Protein AF-A0A968I7R2-F1 (afdb_monomer_lite)

pLDDT: mean 88.39, std 14.19, range [28.08, 98.56]

Foldseek 3Di:
DVVVVVVVVVVVVPPPLEDLLAQEEEEEEADDVQQPPCLLCPPVVLNLCQQPPPQQHAAYEYEYDYDPPDPSVVVVVVVVVVLVVDPSNGSRYHYDYDDDPVNLVCCLQRHQEYETEGHPAPAQADCSQLSSLQNLRAYEYACYHNCVVQDDPLQHHHQADLDDFDPDPVRSVVVSVRSSVSVSCCSPPPVRCCSRPPPPSSVSNSVSSNVRSVVPPDPVVVVVCCCVVPVVVVVVLVVVCPPPVNPVVVVVVVVLVVCVVQLVQKDKDWDDDDDDDDAQDKDKTKMKIQRGPDDPQFKWKWKWKWDQDPNRDIDIDIDTWDFPDADPVRITMTIDMDGRHDDDDIDIKMKMFTDDPSDPDRCNSVRMDID

Sequence (371 aa):
MHRQNQRNNTVTSSEHVLREDVLTIGFARRFATYKRATMLFKDLERLKRIVNDAKRPVQFIFAGKAHPADNPGKEFIQALYRFSQDPDLKGKVVFLEDYDMNVAKHLVQGCDIWLNNPRRPLEASGTSGEKASLNGCINFSILDGWWREAFDGTNGWAIGDETEYGSDDASLKAQDDNDAQSLYDTLEFDIAPRYYDDRHAWLETVRRNIHTVAPQFSMQRQVIDYVNTLYVPAQTRGDRMRGANFAEAKALAAWKQTVRGSWNDVRLEANLEGEALHVGGTVTVKAKAWLGTEQPANVLIQAVLARPDSHGQTAVWHTPLAVTGSRDDGWLEYSGVVTIPESGEFQIGVRALPYRDDLAHPLELSLLRWA

Radius of gyration: 29.06 Å; chains: 1; bounding box: 64×64×76 Å

Secondary structure (DSSP, 8-state):
-HHHHHHHHHHTTGGGSS-TTSEEEEEES---GGG-TTGGGSSHHHHHHHHT-SSS-EEEEEE----TT-HHHHHHHHHHHHHHH-TTTTTTEEEESS--HHHHHHHHHH-SEEEE-PPTT--S--HHHHHHHHTTPEEEEES-HHHHHH--SSSEEEES-S----SSHHHHHHHHHHHHHHHHHHIIIIIHHHHHH-HHHHHHHHHHHHHHHTTTS-HHHHHHHHIIIIIHHHHHHHHHHHHHHHHHHHHHHHHHHHHHHHGGG-EEEEE-------TT-EEEEEEEEE-TT--GGGEEEEEEEEEE-TTS-EEEEEEEPEEEEE-TTSPEEEEEEEE--SSS--EEEEEEEE--TT-SSTTTT---EE-

Structure (mmCIF, N/CA/C/O backbone):
data_AF-A0A968I7R2-F1
#
_entry.id   AF-A0A968I7R2-F1
#
loop_
_atom_site.group_PDB
_atom_site.id
_atom_site.type_symbol
_atom_site.label_atom_id
_atom_site.label_alt_id
_atom_site.label_comp_id
_atom_site.label_asym_id
_atom_site.label_entity_id
_atom_site.label_seq_id
_atom_site.pdbx_PDB_ins_code
_atom_site.Cartn_x
_atom_site.Cartn_y
_atom_site.Cartn_z
_atom_site.occupancy
_atom_site.B_iso_or_equiv
_atom_site.auth_seq_id
_atom_site.auth_comp_id
_atom_site.auth_asym_id
_atom_site.auth_atom_id
_atom_site.pdbx_PDB_model_num
ATOM 1 N N . MET A 1 1 ? -19.254 -37.806 36.448 1.00 35.97 1 MET A N 1
ATOM 2 C CA . MET A 1 1 ? -20.479 -37.010 36.699 1.00 35.97 1 MET A CA 1
ATOM 3 C C . MET A 1 1 ? -20.230 -35.522 36.976 1.00 35.97 1 MET A C 1
ATOM 5 O O . MET A 1 1 ? -21.022 -34.719 36.514 1.00 35.97 1 MET A O 1
ATOM 9 N N . HIS A 1 2 ? -19.130 -35.106 37.622 1.00 30.17 2 HIS A N 1
ATOM 10 C CA . HIS A 1 2 ? -18.880 -33.681 37.934 1.00 30.17 2 HIS A CA 1
ATOM 11 C C . HIS A 1 2 ? -18.481 -32.780 36.734 1.00 30.17 2 HIS A C 1
ATOM 13 O O . HIS A 1 2 ? -18.688 -31.575 36.781 1.00 30.17 2 HIS A O 1
ATOM 19 N N . ARG A 1 3 ? -17.971 -33.346 35.625 1.00 29.86 3 ARG A N 1
ATOM 20 C CA . ARG A 1 3 ? -17.578 -32.590 34.408 1.00 29.86 3 ARG A CA 1
ATOM 21 C C . ARG A 1 3 ? -18.715 -32.298 33.417 1.00 29.86 3 ARG A C 1
ATOM 23 O O . ARG A 1 3 ? -18.559 -31.431 32.567 1.00 29.86 3 ARG A O 1
ATOM 30 N N . GLN A 1 4 ? -19.843 -33.003 33.505 1.00 29.38 4 GLN A N 1
ATOM 31 C CA . GLN A 1 4 ? -20.989 -32.788 32.606 1.00 29.38 4 GLN A CA 1
ATOM 32 C C . GLN A 1 4 ? -21.929 -31.686 33.122 1.00 29.38 4 GLN A C 1
ATOM 34 O O . GLN A 1 4 ? -22.466 -30.932 32.319 1.00 29.38 4 GLN A O 1
ATOM 39 N N . ASN A 1 5 ? -22.035 -31.509 34.445 1.00 28.08 5 ASN A N 1
ATOM 40 C CA . ASN A 1 5 ? -22.862 -30.451 35.041 1.00 28.08 5 ASN A CA 1
ATOM 41 C C . ASN A 1 5 ? -22.290 -29.031 34.875 1.00 28.08 5 ASN A C 1
ATOM 43 O O . ASN A 1 5 ? -23.060 -28.078 34.870 1.00 28.08 5 ASN A O 1
ATOM 47 N N . GLN A 1 6 ? -20.974 -28.862 34.688 1.00 35.97 6 GLN A N 1
ATOM 48 C CA . GLN A 1 6 ? -20.407 -27.540 34.378 1.00 35.97 6 GLN A CA 1
ATOM 49 C C . GLN A 1 6 ? -20.731 -27.088 32.947 1.00 35.97 6 GLN A C 1
ATOM 51 O O . GLN A 1 6 ? -21.003 -25.911 32.735 1.00 35.97 6 GLN A O 1
ATOM 56 N N . ARG A 1 7 ? -20.799 -28.008 31.973 1.00 33.41 7 ARG A N 1
ATOM 57 C CA . ARG A 1 7 ? -21.179 -27.660 30.592 1.00 33.41 7 ARG A CA 1
ATOM 58 C C . ARG A 1 7 ? -22.614 -27.138 30.497 1.00 33.41 7 ARG A C 1
ATOM 60 O O . ARG A 1 7 ? -22.833 -26.157 29.802 1.00 33.41 7 ARG A O 1
ATOM 67 N N . ASN A 1 8 ? -23.557 -27.701 31.251 1.00 29.94 8 ASN A N 1
ATOM 68 C CA . ASN A 1 8 ? -24.956 -27.265 31.174 1.00 29.94 8 ASN A CA 1
ATOM 69 C C . ASN A 1 8 ? -25.238 -25.930 31.885 1.00 29.94 8 ASN A C 1
ATOM 71 O O . ASN A 1 8 ? -26.112 -25.203 31.433 1.00 29.94 8 ASN A O 1
ATOM 75 N N . ASN A 1 9 ? -24.474 -25.556 32.920 1.00 29.42 9 ASN A N 1
ATOM 76 C CA . ASN A 1 9 ? -24.623 -24.243 33.571 1.00 29.42 9 ASN A CA 1
ATOM 77 C C . ASN A 1 9 ? -23.889 -23.096 32.854 1.00 29.42 9 ASN A C 1
ATOM 79 O O . ASN A 1 9 ? -24.108 -21.939 33.198 1.00 29.42 9 ASN A O 1
ATOM 83 N N . THR A 1 10 ? -23.024 -23.386 31.874 1.00 36.41 10 THR A N 1
ATOM 84 C CA . THR A 1 10 ? -22.356 -22.328 31.089 1.00 36.41 10 THR A CA 1
ATOM 85 C C . THR A 1 10 ? -23.214 -21.909 29.888 1.00 36.41 10 THR A C 1
ATOM 87 O O . THR A 1 10 ? -23.221 -20.737 29.523 1.00 36.41 10 THR A O 1
ATOM 90 N N . VAL A 1 11 ? -24.003 -22.836 29.328 1.00 36.16 11 VAL A N 1
ATOM 91 C CA . VAL A 1 11 ? -24.806 -22.612 28.110 1.00 36.16 11 VAL A CA 1
ATOM 92 C C . VAL A 1 11 ? -26.017 -21.692 28.345 1.00 36.16 11 VAL A C 1
ATOM 94 O O . VAL A 1 11 ? -26.390 -20.928 27.463 1.00 36.16 11 VAL A O 1
ATOM 97 N N . THR A 1 12 ? -26.590 -21.657 29.549 1.00 31.28 12 THR A N 1
ATOM 98 C CA . THR A 1 12 ? -27.658 -20.694 29.895 1.00 31.28 12 THR A CA 1
ATOM 99 C C . THR A 1 12 ? -27.137 -19.286 30.199 1.00 31.28 12 THR A C 1
ATOM 101 O O . THR A 1 12 ? -27.911 -18.338 30.187 1.00 31.28 12 THR A O 1
ATOM 104 N N . SER A 1 13 ? -25.829 -19.115 30.438 1.00 43.38 13 SER A N 1
ATOM 105 C CA . SER A 1 13 ? -25.201 -17.785 30.557 1.00 43.38 13 SER A CA 1
ATOM 106 C C . SER A 1 13 ? -24.736 -17.202 29.218 1.00 43.38 13 SER A C 1
ATOM 108 O O . SER A 1 13 ? -24.389 -16.025 29.157 1.00 43.38 13 SER A O 1
ATOM 110 N N . SER A 1 14 ? -24.713 -18.009 28.148 1.00 47.41 14 SER A N 1
ATOM 111 C CA . SER A 1 14 ? -24.176 -17.599 26.845 1.00 47.41 14 SER A CA 1
ATOM 112 C C . SER A 1 14 ? -25.144 -16.816 25.955 1.00 47.41 14 SER A C 1
ATOM 114 O O . SER A 1 14 ? -24.685 -16.176 25.015 1.00 47.41 14 SER A O 1
ATOM 116 N N . GLU A 1 15 ? -26.449 -16.808 26.244 1.00 45.47 15 GLU A N 1
ATOM 117 C CA . GLU A 1 15 ? -27.447 -16.133 25.391 1.00 45.47 15 GLU A CA 1
ATOM 118 C C . GLU A 1 15 ? -27.366 -14.590 25.438 1.00 45.47 15 GLU A C 1
ATOM 120 O O . GLU A 1 15 ? -27.933 -13.929 24.575 1.00 45.47 15 GLU A O 1
ATOM 125 N N . HIS A 1 16 ? -26.596 -14.004 26.370 1.00 57.31 16 HIS A N 1
ATOM 126 C CA . HIS A 1 16 ? -26.435 -12.546 26.517 1.00 57.31 16 HIS A CA 1
ATOM 127 C C . HIS A 1 16 ? -24.985 -12.102 26.804 1.00 57.31 16 HIS A C 1
ATOM 129 O O . HIS A 1 16 ? -24.758 -11.183 27.589 1.00 57.31 16 HIS A O 1
ATOM 135 N N . VAL A 1 17 ? -23.977 -12.770 26.226 1.00 77.31 17 VAL A N 1
ATOM 136 C CA . VAL A 1 17 ? -22.563 -12.379 26.442 1.00 77.31 17 VAL A CA 1
ATOM 137 C C . VAL A 1 17 ? -22.221 -11.069 25.735 1.00 77.31 17 VAL A C 1
ATOM 139 O O . VAL A 1 17 ? -21.452 -10.282 26.274 1.00 77.31 17 VAL A O 1
ATOM 142 N N . LEU A 1 18 ? -22.784 -10.845 24.548 1.00 84.38 18 LEU A N 1
ATOM 143 C CA . LEU A 1 18 ? -22.591 -9.634 23.757 1.00 84.38 18 LEU A CA 1
ATOM 144 C C . LEU A 1 18 ? -23.887 -8.834 23.714 1.00 84.38 18 LEU A C 1
ATOM 146 O O . LEU A 1 18 ? -24.980 -9.402 23.752 1.00 84.38 18 LEU A O 1
ATOM 150 N N . ARG A 1 19 ? -23.749 -7.515 23.616 1.00 90.94 19 ARG A N 1
ATOM 151 C CA . ARG A 1 19 ? -24.873 -6.593 23.488 1.00 90.94 19 ARG A CA 1
ATOM 152 C C . ARG A 1 19 ? -24.940 -6.044 22.071 1.00 90.94 19 ARG A C 1
ATOM 154 O O . ARG A 1 19 ? -23.917 -5.682 21.501 1.00 90.94 19 ARG A O 1
ATOM 161 N N . GLU A 1 20 ? -26.148 -5.983 21.522 1.00 90.31 20 GLU A N 1
ATOM 162 C CA . GLU A 1 20 ? -26.404 -5.482 20.162 1.00 90.31 20 GLU A CA 1
ATOM 163 C C . GLU A 1 20 ? -26.366 -3.950 20.083 1.00 90.31 20 GLU A C 1
ATOM 165 O O . GLU A 1 20 ? -26.141 -3.386 19.019 1.00 90.31 20 GLU A O 1
ATOM 170 N N . ASP A 1 21 ? -26.571 -3.261 21.208 1.00 92.06 21 ASP A N 1
ATOM 171 C CA . ASP A 1 21 ? -26.560 -1.800 21.305 1.00 92.06 21 ASP A CA 1
ATOM 172 C C . ASP A 1 21 ? -25.168 -1.224 21.629 1.00 92.06 21 ASP A C 1
ATOM 174 O O . ASP A 1 21 ? -25.028 -0.035 21.929 1.00 92.06 21 ASP A O 1
ATOM 178 N N . VAL A 1 22 ? -24.126 -2.060 21.577 1.00 96.81 22 VAL A N 1
ATOM 179 C CA . VAL A 1 22 ? -22.749 -1.695 21.923 1.00 96.81 22 VAL A CA 1
ATOM 180 C C . VAL A 1 22 ? -21.847 -1.716 20.690 1.00 96.81 22 VAL A C 1
ATOM 182 O O . VAL A 1 22 ? -21.869 -2.681 19.930 1.00 96.81 22 VAL A O 1
ATOM 185 N N . LEU A 1 23 ? -21.019 -0.676 20.529 1.00 98.25 23 LEU A N 1
ATOM 186 C CA . LEU A 1 23 ? -20.012 -0.585 19.475 1.00 98.25 23 LEU A CA 1
ATOM 187 C C . LEU A 1 23 ? -19.105 -1.820 19.518 1.00 98.25 23 LEU A C 1
ATOM 189 O O . LEU A 1 23 ? -18.372 -2.033 20.488 1.00 98.25 23 LEU A O 1
ATOM 193 N N . THR A 1 24 ? -19.144 -2.615 18.453 1.00 98.06 24 THR A N 1
ATOM 194 C CA . THR A 1 24 ? -18.464 -3.907 18.364 1.00 98.06 24 THR A CA 1
ATOM 195 C C . THR A 1 24 ? -17.262 -3.843 17.439 1.00 98.06 24 THR A C 1
ATOM 197 O O . THR A 1 24 ? -17.388 -3.662 16.227 1.00 98.06 24 THR A O 1
ATOM 200 N N . ILE A 1 25 ? -16.078 -4.075 17.998 1.00 98.00 25 ILE A N 1
ATOM 201 C CA . ILE A 1 25 ? -14.812 -4.059 17.269 1.00 98.00 25 ILE A CA 1
ATOM 202 C C . ILE A 1 25 ? -14.305 -5.485 17.068 1.00 98.00 25 ILE A C 1
ATOM 204 O O . ILE A 1 25 ? -13.991 -6.201 18.021 1.00 98.00 25 ILE A O 1
ATOM 208 N N . GLY A 1 26 ? -14.198 -5.895 15.808 1.00 95.88 26 GLY A N 1
ATOM 209 C CA . GLY A 1 26 ? -13.657 -7.185 15.406 1.00 95.88 26 GLY A CA 1
ATOM 210 C C . GLY A 1 26 ? -12.148 -7.135 15.187 1.00 95.88 26 GLY A C 1
ATOM 211 O O . GLY A 1 26 ? -11.628 -6.258 14.500 1.00 95.88 26 GLY A O 1
ATOM 212 N N . PHE A 1 27 ? -11.440 -8.129 15.714 1.00 92.50 27 PHE A N 1
ATOM 213 C CA . PHE A 1 27 ? -10.044 -8.418 15.403 1.00 92.50 27 PHE A CA 1
ATOM 214 C C . PHE A 1 27 ? -9.946 -9.901 15.056 1.00 92.50 27 PHE A C 1
ATOM 216 O O . PHE A 1 27 ? -10.036 -10.744 15.946 1.00 92.50 27 PHE A O 1
ATOM 223 N N . ALA A 1 28 ? -9.737 -10.249 13.782 1.00 87.06 28 ALA A N 1
ATOM 224 C CA . ALA A 1 28 ? -9.632 -11.656 13.393 1.00 87.06 28 ALA A CA 1
ATOM 225 C C . ALA A 1 28 ? -8.468 -11.955 12.448 1.00 87.06 28 ALA A C 1
ATOM 227 O O . ALA A 1 28 ? -8.442 -11.489 11.307 1.00 87.06 28 ALA A O 1
ATOM 228 N N . ARG A 1 29 ? -7.487 -12.740 12.915 1.00 77.56 29 ARG A N 1
ATOM 229 C CA . ARG A 1 29 ? -6.291 -13.094 12.129 1.00 77.56 29 ARG A CA 1
ATOM 230 C C . ARG A 1 29 ? -5.455 -14.198 12.772 1.00 77.56 29 ARG A C 1
ATOM 232 O O . ARG A 1 29 ? -5.618 -14.540 13.937 1.00 77.56 29 ARG A O 1
ATOM 239 N N . ARG A 1 30 ? -4.522 -14.760 11.996 1.00 75.81 30 ARG A N 1
ATOM 240 C CA . ARG A 1 30 ? -3.465 -15.631 12.530 1.00 75.81 30 ARG A CA 1
ATOM 241 C C . ARG A 1 30 ? -2.609 -14.831 13.515 1.00 75.81 30 ARG A C 1
ATOM 243 O O . ARG A 1 30 ? -2.193 -13.718 13.189 1.00 75.81 30 ARG A O 1
ATOM 250 N N . PHE A 1 31 ? -2.334 -15.397 14.688 1.00 71.44 31 PHE A N 1
ATOM 251 C CA . PHE A 1 31 ? -1.461 -14.748 15.663 1.00 71.44 31 PHE A CA 1
ATOM 252 C C . PHE A 1 31 ? -0.013 -14.858 15.190 1.00 71.44 31 PHE A C 1
ATOM 254 O O . PHE A 1 31 ? 0.516 -15.957 15.068 1.00 71.44 31 PHE A O 1
ATOM 261 N N . ALA A 1 32 ? 0.580 -13.710 14.874 1.00 69.81 32 ALA A N 1
ATOM 262 C CA . ALA A 1 32 ? 1.991 -13.519 14.563 1.00 69.81 32 ALA A CA 1
ATOM 263 C C . ALA A 1 32 ? 2.445 -12.225 15.255 1.00 69.81 32 ALA A C 1
ATOM 265 O O . ALA A 1 32 ? 1.638 -11.299 15.384 1.00 69.81 32 ALA A O 1
ATOM 266 N N . THR A 1 33 ? 3.710 -12.136 15.682 1.00 70.50 33 THR A N 1
ATOM 267 C CA . THR A 1 33 ? 4.255 -10.964 16.411 1.00 70.50 33 THR A CA 1
ATOM 268 C C . THR A 1 33 ? 3.936 -9.647 15.721 1.00 70.50 33 THR A C 1
ATOM 270 O O . THR A 1 33 ? 3.402 -8.727 16.337 1.00 70.50 33 THR A O 1
ATOM 273 N N . TYR A 1 34 ? 4.208 -9.576 14.418 1.00 75.31 34 TYR A N 1
ATOM 274 C CA . TYR A 1 34 ? 4.062 -8.348 13.651 1.00 75.31 34 TYR A CA 1
ATOM 275 C C . TYR A 1 34 ? 2.611 -7.867 13.555 1.00 75.31 34 TYR A C 1
ATOM 277 O O . TYR A 1 34 ? 2.387 -6.702 13.271 1.00 75.31 34 TYR A O 1
ATOM 285 N N . LYS A 1 35 ? 1.607 -8.715 13.820 1.00 78.50 35 LYS A N 1
ATOM 286 C CA . LYS A 1 35 ? 0.192 -8.310 13.843 1.00 78.50 35 LYS A CA 1
ATOM 287 C C . LYS A 1 35 ? -0.202 -7.550 15.116 1.00 78.50 35 LYS A C 1
ATOM 289 O O . LYS A 1 35 ? -1.315 -7.037 15.160 1.00 78.50 35 LYS A O 1
ATOM 294 N N . ARG A 1 36 ? 0.662 -7.530 16.140 1.00 85.50 36 ARG A N 1
ATOM 295 C CA . ARG A 1 36 ? 0.523 -6.759 17.390 1.00 85.50 36 ARG A CA 1
ATOM 296 C C . ARG A 1 36 ? -0.831 -6.917 18.091 1.00 85.50 36 ARG A C 1
ATOM 298 O O . ARG A 1 36 ? -1.428 -5.949 18.555 1.00 85.50 36 ARG A O 1
ATOM 305 N N . ALA A 1 37 ? -1.317 -8.155 18.210 1.00 80.75 37 ALA A N 1
ATOM 306 C CA . ALA A 1 37 ? -2.595 -8.447 18.875 1.00 80.75 37 ALA A CA 1
ATOM 307 C C . ALA A 1 37 ? -2.653 -7.957 20.334 1.00 80.75 37 ALA A C 1
ATOM 309 O O . ALA A 1 37 ? -3.730 -7.681 20.849 1.00 80.75 37 ALA A O 1
ATOM 310 N N . THR A 1 38 ? -1.498 -7.821 20.991 1.00 84.50 38 THR A N 1
ATOM 311 C CA . THR A 1 38 ? -1.387 -7.363 22.378 1.00 84.50 38 THR A CA 1
ATOM 312 C C . THR A 1 38 ? -1.367 -5.842 22.547 1.00 84.50 38 THR A C 1
ATOM 314 O O . THR A 1 38 ? -1.444 -5.370 23.678 1.00 84.50 38 THR A O 1
ATOM 317 N N . MET A 1 39 ? -1.313 -5.063 21.459 1.00 89.81 39 MET A N 1
ATOM 318 C CA . MET A 1 39 ? -1.219 -3.595 21.506 1.00 89.81 39 MET A CA 1
ATOM 319 C C . MET A 1 39 ? -2.390 -2.950 22.258 1.00 89.81 39 MET A C 1
ATOM 321 O O . MET A 1 39 ? -2.176 -2.018 23.025 1.00 89.81 39 MET A O 1
ATOM 325 N N . LEU A 1 40 ? -3.604 -3.498 22.109 1.00 89.12 40 LEU A N 1
ATOM 326 C CA . LEU A 1 40 ? -4.807 -3.034 22.815 1.00 89.12 40 LEU A CA 1
ATOM 327 C C . LEU A 1 40 ? -4.699 -3.172 24.345 1.00 89.12 40 LEU A C 1
ATOM 329 O O . LEU A 1 40 ? -5.453 -2.544 25.079 1.00 89.12 40 LEU A O 1
ATOM 333 N N . PHE A 1 41 ? -3.782 -3.998 24.847 1.00 87.69 41 PHE A N 1
ATOM 334 C CA . PHE A 1 41 ? -3.653 -4.303 26.276 1.00 87.69 41 PHE A CA 1
ATOM 335 C C . PHE A 1 41 ? -2.482 -3.586 26.938 1.00 87.69 41 PHE A C 1
ATOM 337 O O . PHE A 1 41 ? -2.148 -3.879 28.086 1.00 87.69 41 PHE A O 1
ATOM 344 N N . LYS A 1 42 ? -1.843 -2.669 26.210 1.00 88.38 42 LYS A N 1
ATOM 345 C CA . LYS A 1 42 ? -0.684 -1.927 26.693 1.00 88.38 42 LYS A CA 1
ATOM 346 C C . LYS A 1 42 ? -1.049 -0.956 27.816 1.00 88.38 42 LYS A C 1
ATOM 348 O O . LYS A 1 42 ? -0.301 -0.862 28.784 1.00 88.38 42 LYS A O 1
ATOM 353 N N . ASP A 1 43 ? -2.210 -0.307 27.721 1.00 92.44 43 ASP A N 1
ATOM 354 C CA . ASP A 1 43 ? -2.809 0.488 28.795 1.00 92.44 43 ASP A CA 1
ATOM 355 C C . ASP A 1 43 ? -4.133 -0.153 29.231 1.00 92.44 43 ASP A C 1
ATOM 357 O O . ASP A 1 43 ? -5.223 0.158 28.741 1.00 92.44 43 ASP A O 1
ATOM 361 N N . LEU A 1 44 ? -4.020 -1.118 30.145 1.00 90.62 44 LEU A N 1
ATOM 362 C CA . LEU A 1 44 ? -5.162 -1.894 30.620 1.00 90.62 44 LEU A CA 1
ATOM 363 C C . LEU A 1 44 ? -6.207 -1.016 31.318 1.00 90.62 44 LEU A C 1
ATOM 365 O O . LEU A 1 44 ? -7.401 -1.239 31.147 1.00 90.62 44 LEU A O 1
ATOM 369 N N . GLU A 1 45 ? -5.776 -0.004 32.070 1.00 94.19 45 GLU A N 1
ATOM 370 C CA . GLU A 1 45 ? -6.681 0.887 32.797 1.00 94.19 45 GLU A CA 1
ATOM 371 C C . GLU A 1 45 ? -7.466 1.785 31.839 1.00 94.19 45 GLU A C 1
ATOM 373 O O . GLU A 1 45 ? -8.662 2.011 32.032 1.00 94.19 45 GLU A O 1
ATOM 378 N N . ARG A 1 46 ? -6.825 2.270 30.770 1.00 95.94 46 ARG A N 1
ATOM 379 C CA . ARG A 1 46 ? -7.505 3.010 29.702 1.00 95.94 46 ARG A CA 1
ATOM 380 C C . ARG A 1 46 ? -8.484 2.128 28.941 1.00 95.94 46 ARG A C 1
ATOM 382 O O . ARG A 1 46 ? -9.637 2.521 28.778 1.00 95.94 46 ARG A O 1
ATOM 389 N N . LEU A 1 47 ? -8.087 0.902 28.594 1.00 94.69 47 LEU A N 1
ATOM 390 C CA . LEU A 1 47 ? -8.998 -0.071 27.990 1.00 94.69 47 LEU A CA 1
ATOM 391 C C . LEU A 1 47 ? -10.219 -0.337 28.882 1.00 94.69 47 LEU A C 1
ATOM 393 O O . LEU A 1 47 ? -11.343 -0.321 28.387 1.00 94.69 47 LEU A O 1
ATOM 397 N N . LYS A 1 48 ? -10.020 -0.538 30.191 1.00 95.50 48 LYS A N 1
ATOM 398 C CA . LYS A 1 48 ? -11.111 -0.735 31.156 1.00 95.50 48 LYS A CA 1
ATOM 399 C C . LYS A 1 48 ? -12.083 0.435 31.170 1.00 95.50 48 LYS A C 1
ATOM 401 O O . LYS A 1 48 ? -13.287 0.191 31.178 1.00 95.50 48 LYS A O 1
ATOM 406 N N . ARG A 1 49 ? -11.591 1.678 31.143 1.00 96.75 49 ARG A N 1
ATOM 407 C CA . ARG A 1 49 ? -12.455 2.867 31.058 1.00 96.75 49 ARG A CA 1
ATOM 408 C C . ARG A 1 49 ? -13.281 2.872 29.776 1.00 96.75 49 ARG A C 1
ATOM 410 O O . ARG A 1 49 ? -14.483 3.072 29.858 1.00 96.75 49 ARG A O 1
ATOM 417 N N . ILE A 1 50 ? -12.659 2.581 28.634 1.00 96.88 50 ILE A N 1
ATOM 418 C CA . ILE A 1 50 ? -13.328 2.550 27.325 1.00 96.88 50 ILE A CA 1
ATOM 419 C C . ILE A 1 50 ? -14.446 1.504 27.298 1.00 96.88 50 ILE A C 1
ATOM 421 O O . ILE A 1 50 ? -15.583 1.807 26.948 1.00 96.88 50 ILE A O 1
ATOM 425 N N . VAL A 1 51 ? -14.156 0.263 27.698 1.00 96.00 51 VAL A N 1
ATOM 426 C CA . VAL A 1 51 ? -15.160 -0.808 27.614 1.00 96.00 51 VAL A CA 1
ATOM 427 C C . VAL A 1 51 ? -16.277 -0.650 28.653 1.00 96.00 51 VAL A C 1
ATOM 429 O O . VAL A 1 51 ? -17.388 -1.120 28.428 1.00 96.00 51 VAL A O 1
ATOM 432 N N . ASN A 1 52 ? -16.010 0.017 29.782 1.00 96.19 52 ASN A N 1
ATOM 433 C CA . ASN A 1 52 ? -16.989 0.263 30.847 1.00 96.19 52 ASN A CA 1
ATOM 434 C C . ASN A 1 52 ? -17.607 1.669 30.812 1.00 96.19 52 ASN A C 1
ATOM 436 O O . ASN A 1 52 ? -18.273 2.045 31.781 1.00 96.19 52 ASN A O 1
ATOM 440 N N . ASP A 1 53 ? -17.401 2.455 29.752 1.00 97.31 53 ASP A N 1
ATOM 441 C CA . ASP A 1 53 ? -18.005 3.783 29.673 1.00 97.31 53 ASP A CA 1
ATOM 442 C C . ASP A 1 53 ? -19.536 3.669 29.760 1.00 97.31 53 ASP A C 1
ATOM 444 O O . ASP A 1 53 ? -20.170 2.853 29.090 1.00 97.31 53 ASP A O 1
ATOM 448 N N . ALA A 1 54 ? -20.142 4.477 30.631 1.00 95.94 54 ALA A N 1
ATOM 449 C CA . ALA A 1 54 ? -21.568 4.381 30.922 1.00 95.94 54 ALA A CA 1
ATOM 450 C C . ALA A 1 54 ? -22.459 4.849 29.758 1.00 95.94 54 ALA A C 1
ATOM 452 O O . ALA A 1 54 ? -23.630 4.476 29.700 1.00 95.94 54 ALA A O 1
ATOM 453 N N . LYS A 1 55 ? -21.932 5.696 28.867 1.00 97.19 55 LYS A N 1
ATOM 454 C CA . LYS A 1 55 ? -22.656 6.279 27.730 1.00 97.19 55 LYS A CA 1
ATOM 455 C C . LYS A 1 55 ? -22.209 5.686 26.401 1.00 97.19 55 LYS A C 1
ATOM 457 O O . LYS A 1 55 ? -23.037 5.526 25.512 1.00 97.19 55 LYS A O 1
ATOM 462 N N . ARG A 1 56 ? -20.918 5.390 26.270 1.00 97.88 56 ARG A N 1
ATOM 463 C CA . ARG A 1 56 ? -20.263 4.980 25.028 1.00 97.88 56 ARG A CA 1
ATOM 464 C C . ARG A 1 56 ? -19.418 3.711 25.219 1.00 97.88 56 ARG A C 1
ATOM 466 O O . ARG A 1 56 ? -18.218 3.745 24.945 1.00 97.88 56 ARG A O 1
ATOM 473 N N . PRO A 1 57 ? -19.997 2.611 25.737 1.00 97.50 57 PRO A N 1
ATOM 474 C CA . PRO A 1 57 ? -19.244 1.384 25.979 1.00 97.50 57 PRO A CA 1
ATOM 475 C C . PRO A 1 57 ? -18.688 0.808 24.672 1.00 97.50 57 PRO A C 1
ATOM 477 O O . PRO A 1 57 ? -19.230 1.029 23.596 1.00 97.50 57 PRO A O 1
ATOM 480 N N . VAL A 1 58 ? -17.627 0.013 24.751 1.00 97.69 58 VAL A N 1
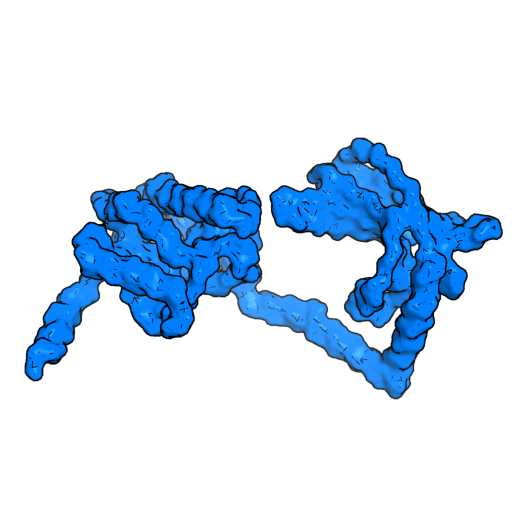ATOM 481 C CA . VAL A 1 58 ? -17.059 -0.676 23.581 1.00 97.69 58 VAL A CA 1
ATOM 482 C C . VAL A 1 58 ? -16.885 -2.151 23.900 1.00 97.69 58 VAL A C 1
ATOM 484 O O . VAL A 1 58 ? -16.455 -2.503 25.000 1.00 97.69 58 VAL A O 1
ATOM 487 N N . GLN A 1 59 ? -17.187 -3.014 22.933 1.00 96.06 59 GLN A N 1
ATOM 488 C CA . GLN A 1 59 ? -16.918 -4.444 23.022 1.00 96.06 59 GLN A CA 1
ATOM 489 C C . GLN A 1 59 ? -15.957 -4.896 21.921 1.00 96.06 59 GLN A C 1
ATOM 491 O O . GLN A 1 59 ? -16.001 -4.420 20.789 1.00 96.06 5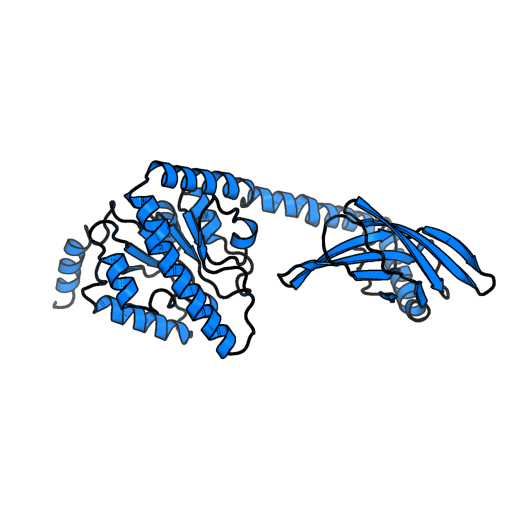9 GLN A O 1
ATOM 496 N N . PHE A 1 60 ? -15.081 -5.836 22.256 1.00 94.50 60 PHE A N 1
ATOM 497 C CA . PHE A 1 60 ? -14.079 -6.393 21.360 1.00 94.50 60 PHE A CA 1
ATOM 498 C C . PHE A 1 60 ? -14.311 -7.884 21.166 1.00 94.50 60 PHE A C 1
ATOM 500 O O . PHE A 1 60 ? -14.461 -8.630 22.137 1.00 94.50 60 PHE A O 1
ATOM 507 N N . ILE A 1 61 ? -14.257 -8.328 19.913 1.00 93.38 61 ILE A N 1
ATOM 508 C CA . ILE A 1 61 ? -14.275 -9.742 19.555 1.00 93.38 61 ILE A CA 1
ATOM 509 C C . ILE A 1 61 ? -12.951 -10.087 18.885 1.00 93.38 61 ILE A C 1
ATOM 511 O O . ILE A 1 61 ? -12.666 -9.671 17.763 1.00 93.38 61 ILE A O 1
ATOM 515 N N . PHE A 1 62 ? -12.145 -10.878 19.581 1.00 89.38 62 PHE A N 1
ATOM 516 C CA . PHE A 1 62 ? -10.900 -11.425 19.073 1.00 89.38 62 PHE A CA 1
ATOM 517 C C . PHE A 1 62 ? -11.135 -12.825 18.527 1.00 89.38 62 PHE A C 1
ATOM 519 O O . PHE A 1 62 ? -11.711 -13.668 19.205 1.00 89.38 62 PHE A O 1
ATOM 526 N N . ALA A 1 63 ? -10.635 -13.106 17.332 1.00 88.44 63 ALA A N 1
ATOM 527 C CA . ALA A 1 63 ? -10.645 -14.442 16.763 1.00 88.44 63 ALA A CA 1
ATOM 528 C C . ALA A 1 63 ? -9.308 -14.755 16.099 1.00 88.44 63 ALA A C 1
ATOM 530 O O . ALA A 1 63 ? -8.647 -13.902 15.503 1.00 88.44 63 ALA A O 1
ATOM 531 N N . GLY A 1 64 ? -8.883 -16.005 16.178 1.00 81.31 64 GLY A N 1
ATOM 532 C CA . GLY A 1 64 ? -7.682 -16.410 15.473 1.00 81.31 64 GLY A CA 1
ATOM 533 C C . GLY A 1 64 ? -7.241 -17.814 15.798 1.00 81.31 64 GLY A C 1
ATOM 534 O O . GLY A 1 64 ? -7.811 -18.506 16.635 1.00 81.31 64 GLY A O 1
ATOM 535 N N . LYS A 1 65 ? -6.180 -18.222 15.110 1.00 74.25 65 LYS A N 1
ATOM 536 C CA . LYS A 1 65 ? -5.496 -19.488 15.353 1.00 74.25 65 LYS A CA 1
ATOM 537 C C . LYS A 1 65 ? -4.086 -19.184 15.824 1.00 74.25 65 LYS A C 1
ATOM 539 O O . LYS A 1 65 ? -3.341 -18.476 15.139 1.00 74.25 65 LYS A O 1
ATOM 544 N N . ALA A 1 66 ? -3.741 -19.704 16.997 1.00 63.88 66 ALA A N 1
ATOM 545 C CA . ALA A 1 66 ? -2.370 -19.719 17.483 1.00 63.88 66 ALA A CA 1
ATOM 546 C C . ALA A 1 66 ? -1.682 -20.958 16.913 1.00 63.88 66 ALA A C 1
ATOM 548 O O . ALA A 1 66 ? -2.233 -22.057 16.966 1.00 63.88 66 ALA A O 1
ATOM 549 N N . HIS A 1 67 ? -0.486 -20.796 16.352 1.00 59.75 67 HIS A N 1
ATOM 550 C CA . HIS A 1 67 ? 0.317 -21.958 15.998 1.00 59.75 67 HIS A CA 1
ATOM 551 C C . HIS A 1 67 ? 0.962 -22.514 17.285 1.00 59.75 67 HIS A C 1
ATOM 553 O O . HIS A 1 67 ? 1.595 -21.739 18.003 1.00 59.75 67 HIS A O 1
ATOM 559 N N . PRO A 1 68 ? 0.860 -23.823 17.595 1.00 55.56 68 PRO A N 1
ATOM 560 C CA . PRO A 1 68 ? 1.352 -24.388 18.862 1.00 55.56 68 PRO A CA 1
ATOM 561 C C . PRO A 1 68 ? 2.847 -24.159 19.141 1.00 55.56 68 PRO A C 1
ATOM 563 O O . PRO A 1 68 ? 3.271 -24.155 20.293 1.00 55.56 68 PRO A O 1
ATOM 566 N N . ALA A 1 69 ? 3.647 -23.965 18.087 1.00 56.53 69 ALA A N 1
ATOM 567 C CA . ALA A 1 69 ? 5.090 -23.722 18.172 1.00 56.53 69 ALA A CA 1
ATOM 568 C C . ALA A 1 69 ? 5.493 -22.232 18.259 1.00 56.53 69 ALA A C 1
ATOM 570 O O . ALA A 1 69 ? 6.684 -21.934 18.255 1.00 56.53 69 ALA A O 1
ATOM 571 N N . ASP A 1 70 ? 4.539 -21.297 18.310 1.00 63.44 70 ASP A N 1
ATOM 572 C CA . ASP A 1 70 ? 4.824 -19.859 18.248 1.00 63.44 70 ASP A CA 1
ATOM 573 C C . ASP A 1 70 ? 4.871 -19.246 19.662 1.00 63.44 70 ASP A C 1
ATOM 575 O O . ASP A 1 70 ? 3.850 -19.103 20.337 1.00 63.44 70 ASP A O 1
ATOM 579 N N . ASN A 1 71 ? 6.068 -18.883 20.138 1.00 59.75 71 ASN A N 1
ATOM 580 C CA . ASN A 1 71 ? 6.270 -18.233 21.446 1.00 59.75 71 ASN A CA 1
ATOM 581 C C . ASN A 1 71 ? 5.440 -16.940 21.680 1.00 59.75 71 ASN A C 1
ATOM 583 O O . ASN A 1 71 ? 4.933 -16.787 22.788 1.00 59.75 71 ASN A O 1
ATOM 587 N N . PRO A 1 72 ? 5.202 -16.060 20.690 1.00 59.06 72 PRO A N 1
ATOM 588 C CA . PRO A 1 72 ? 4.289 -14.910 20.787 1.00 59.06 72 PRO A CA 1
ATOM 589 C C . PRO A 1 72 ? 2.836 -15.302 21.067 1.00 59.06 72 PRO A C 1
ATOM 591 O O . PRO A 1 72 ? 2.096 -14.578 21.732 1.00 59.06 72 PRO A O 1
ATOM 594 N N . GLY A 1 73 ? 2.425 -16.487 20.602 1.00 63.47 73 GLY A N 1
ATOM 595 C CA . GLY A 1 73 ? 1.130 -17.059 20.946 1.00 63.47 73 GLY A CA 1
ATOM 596 C C . GLY A 1 73 ? 0.977 -17.248 22.455 1.00 63.47 73 GLY A C 1
ATOM 597 O O . GLY A 1 73 ? -0.126 -17.102 22.966 1.00 63.47 73 GLY A O 1
ATOM 598 N N . LYS A 1 74 ? 2.071 -17.489 23.195 1.00 65.75 74 LYS A N 1
ATOM 599 C CA . LYS A 1 74 ? 2.037 -17.643 24.659 1.00 65.75 74 LYS A CA 1
ATOM 600 C C . LYS A 1 74 ? 1.720 -16.335 25.374 1.00 65.75 74 LYS A C 1
ATOM 602 O O . LYS A 1 74 ? 0.929 -16.363 26.308 1.00 65.75 74 LYS A O 1
ATOM 607 N N . GLU A 1 75 ? 2.289 -15.208 24.946 1.00 69.50 75 GLU A N 1
ATOM 608 C CA . GLU A 1 75 ? 1.963 -13.890 25.516 1.00 69.50 75 GLU A CA 1
ATOM 609 C C . GLU A 1 75 ? 0.502 -13.527 25.256 1.00 69.50 75 GLU A C 1
ATOM 611 O O . GLU A 1 75 ? -0.200 -13.066 26.154 1.00 69.50 75 GLU A O 1
ATOM 616 N N . PHE A 1 76 ? 0.011 -13.818 24.051 1.00 72.44 76 PHE A N 1
ATOM 617 C CA . PHE A 1 76 ? -1.394 -13.629 23.718 1.00 72.44 76 PHE A CA 1
ATOM 618 C C . PHE A 1 76 ? -2.316 -14.547 24.543 1.00 72.44 76 PHE A C 1
ATOM 620 O O . PHE A 1 76 ? -3.315 -14.085 25.085 1.00 72.44 76 PHE A O 1
ATOM 627 N N . ILE A 1 77 ? -1.955 -15.821 24.732 1.00 69.94 77 ILE A N 1
ATOM 628 C CA . ILE A 1 77 ? -2.680 -16.754 25.613 1.00 69.94 77 ILE A CA 1
ATOM 629 C C . ILE A 1 77 ? -2.654 -16.277 27.074 1.00 69.94 77 ILE A C 1
ATOM 631 O O . ILE A 1 77 ? -3.659 -16.381 27.773 1.00 69.94 77 ILE A O 1
ATOM 635 N N . GLN A 1 78 ? -1.539 -15.721 27.554 1.00 72.25 78 GLN A N 1
ATOM 636 C CA . GLN A 1 78 ? -1.467 -15.123 28.890 1.00 72.25 78 GLN A CA 1
ATOM 637 C C . GLN A 1 78 ? -2.363 -13.888 29.008 1.00 72.25 78 GLN A C 1
ATOM 639 O O . GLN A 1 78 ? -3.011 -13.711 30.038 1.00 72.25 78 GLN A O 1
ATOM 644 N N . ALA A 1 79 ? -2.430 -13.055 27.969 1.00 74.31 79 ALA A N 1
ATOM 645 C CA . ALA A 1 79 ? -3.353 -11.929 27.916 1.00 74.31 79 ALA A CA 1
ATOM 646 C C . ALA A 1 79 ? -4.812 -12.417 27.976 1.00 74.31 79 ALA A C 1
ATOM 648 O O . ALA A 1 79 ? -5.567 -11.959 28.830 1.00 74.31 79 ALA A O 1
ATOM 649 N N . LEU A 1 80 ? -5.170 -13.435 27.183 1.00 73.12 80 LEU A N 1
ATOM 650 C CA . LEU A 1 80 ? -6.481 -14.095 27.241 1.00 73.12 80 LEU A CA 1
ATOM 651 C C . LEU A 1 80 ? -6.809 -14.633 28.635 1.00 73.12 80 LEU A C 1
ATOM 653 O O . LEU A 1 80 ? -7.913 -14.425 29.141 1.00 73.12 80 LEU A O 1
ATOM 657 N N . TYR A 1 81 ? -5.842 -15.285 29.281 1.00 72.75 81 TYR A N 1
ATOM 658 C CA . TYR A 1 81 ? -6.005 -15.756 30.650 1.00 72.75 81 TYR A CA 1
ATOM 659 C C . TYR A 1 81 ? -6.291 -14.593 31.605 1.00 72.75 81 TYR A C 1
ATOM 661 O O . TYR A 1 81 ? -7.239 -14.676 32.384 1.00 72.75 81 TYR A O 1
ATOM 669 N N . ARG A 1 82 ? -5.547 -13.483 31.510 1.00 75.31 82 ARG A N 1
ATOM 670 C CA . ARG A 1 82 ? -5.797 -12.279 32.320 1.00 75.31 82 ARG A CA 1
ATOM 671 C C . ARG A 1 82 ? -7.211 -11.728 32.098 1.00 75.31 82 ARG A C 1
ATOM 673 O O . ARG A 1 82 ? -7.886 -11.462 33.085 1.00 75.31 82 ARG A O 1
ATOM 680 N N . PHE A 1 83 ? -7.707 -11.655 30.858 1.00 75.44 83 PHE A N 1
ATOM 681 C CA . PHE A 1 83 ? -9.086 -11.203 30.585 1.00 75.44 83 PHE A CA 1
ATOM 682 C C . PHE A 1 83 ? -10.138 -12.103 31.212 1.00 75.44 83 PHE A C 1
ATOM 684 O O . PHE A 1 83 ? -11.125 -11.611 31.746 1.00 75.44 83 PHE A O 1
ATOM 691 N N . SER A 1 84 ? -9.918 -13.420 31.185 1.00 69.81 84 SER A N 1
ATOM 692 C CA . SER A 1 84 ? -10.859 -14.367 31.788 1.00 69.81 84 SER A CA 1
ATOM 693 C C . SER A 1 84 ? -11.029 -14.167 33.299 1.00 69.81 84 SER A C 1
ATOM 695 O O . SER A 1 84 ? -12.066 -14.539 33.849 1.00 69.81 84 SER A O 1
ATOM 697 N N . GLN A 1 85 ? -10.018 -13.595 33.964 1.00 79.50 85 GLN A N 1
ATOM 698 C CA . GLN A 1 85 ? -10.002 -13.367 35.408 1.00 79.50 85 GLN A CA 1
ATOM 699 C C . GLN A 1 85 ? -10.401 -11.938 35.802 1.00 79.50 85 GLN A C 1
ATOM 701 O O . GLN A 1 85 ? -10.708 -11.716 36.970 1.00 79.50 85 GLN A O 1
ATOM 706 N N . ASP A 1 86 ? -10.402 -10.983 34.868 1.00 87.88 86 ASP A N 1
ATOM 707 C CA . ASP A 1 86 ? -10.673 -9.573 35.153 1.00 87.88 86 ASP A CA 1
ATOM 708 C C . ASP A 1 86 ? -12.179 -9.249 35.044 1.00 87.88 86 ASP A C 1
ATOM 710 O O . ASP A 1 86 ? -12.746 -9.302 33.943 1.00 87.88 86 ASP A O 1
ATOM 714 N N . PRO A 1 87 ? -12.858 -8.896 36.155 1.00 88.56 87 PRO A N 1
ATOM 715 C CA . PRO A 1 87 ? -14.287 -8.586 36.141 1.00 88.56 87 PRO A CA 1
ATOM 716 C C . PRO A 1 87 ? -14.651 -7.398 35.243 1.00 88.56 87 PRO A C 1
ATOM 718 O O . PRO A 1 87 ? -15.750 -7.377 34.686 1.00 88.56 87 PRO A O 1
ATOM 721 N N . ASP A 1 88 ? -13.736 -6.442 35.058 1.00 91.06 88 ASP A N 1
ATOM 722 C CA . ASP A 1 88 ? -13.994 -5.229 34.279 1.00 91.06 88 ASP A CA 1
ATOM 723 C C . ASP A 1 88 ? -14.024 -5.515 32.774 1.00 91.06 88 ASP A C 1
ATOM 725 O O . ASP A 1 88 ? -14.658 -4.776 32.018 1.00 91.06 88 ASP A O 1
ATOM 729 N N . LEU A 1 89 ? -13.382 -6.601 32.334 1.00 89.94 89 LEU A N 1
ATOM 730 C CA . LEU A 1 89 ? -13.250 -6.991 30.924 1.00 89.94 89 LEU A CA 1
ATOM 731 C C . LEU A 1 89 ? -14.182 -8.144 30.538 1.00 89.94 89 LEU A C 1
ATOM 733 O O . LEU A 1 89 ? -14.491 -8.340 29.358 1.00 89.94 89 LEU A O 1
ATOM 737 N N . LYS A 1 90 ? -14.663 -8.896 31.531 1.00 85.88 90 LYS A N 1
ATOM 738 C CA . LYS A 1 90 ? -15.585 -10.013 31.336 1.00 85.88 90 LYS A CA 1
ATOM 739 C C . LYS A 1 90 ? -16.856 -9.565 30.604 1.00 85.88 90 LYS A C 1
ATOM 741 O O . LYS A 1 90 ? -17.511 -8.606 31.009 1.00 85.88 90 LYS A O 1
ATOM 746 N N . GLY A 1 91 ? -17.200 -10.282 29.531 1.00 84.94 91 GLY A N 1
ATOM 747 C CA . GLY A 1 91 ? -18.363 -9.989 28.678 1.00 84.94 91 GLY A CA 1
ATOM 748 C C . GLY A 1 91 ? -18.183 -8.795 27.734 1.00 84.94 91 GLY A C 1
ATOM 749 O O . GLY A 1 91 ? -19.105 -8.458 27.008 1.00 84.94 91 GLY A O 1
ATOM 750 N N . LYS A 1 92 ? -17.009 -8.155 27.730 1.00 90.94 92 LYS A N 1
ATOM 751 C CA . LYS A 1 92 ? -16.711 -6.982 26.890 1.00 90.94 92 LYS A CA 1
ATOM 752 C C . LYS A 1 92 ? -15.538 -7.231 25.959 1.00 90.94 92 LYS A C 1
ATOM 754 O O . LYS A 1 92 ? -15.501 -6.708 24.857 1.00 90.94 92 LYS A O 1
ATOM 759 N N . VAL A 1 93 ? -14.593 -8.063 26.388 1.00 90.62 93 VAL A N 1
ATOM 760 C CA . VAL A 1 93 ? -13.521 -8.594 25.548 1.00 90.62 93 VAL A CA 1
ATOM 761 C C . VAL A 1 93 ? -13.748 -10.094 25.418 1.00 90.62 93 VAL A C 1
ATOM 763 O O . VAL A 1 93 ? -13.591 -10.843 26.383 1.00 90.62 93 VAL A O 1
ATOM 766 N N . VAL A 1 94 ? -14.166 -10.530 24.233 1.00 88.94 94 VAL A N 1
ATOM 767 C CA . VAL A 1 94 ? -14.526 -11.920 23.941 1.00 88.94 94 VAL A CA 1
ATOM 768 C C . VAL A 1 94 ? -13.510 -12.527 22.989 1.00 88.94 94 VAL A C 1
ATOM 770 O O . VAL A 1 94 ? -13.072 -11.886 22.037 1.00 88.94 94 VAL A O 1
ATOM 773 N N . PHE A 1 95 ? -13.152 -13.783 23.242 1.00 86.38 95 PHE A N 1
ATOM 774 C CA . PHE A 1 95 ? -12.278 -14.558 22.376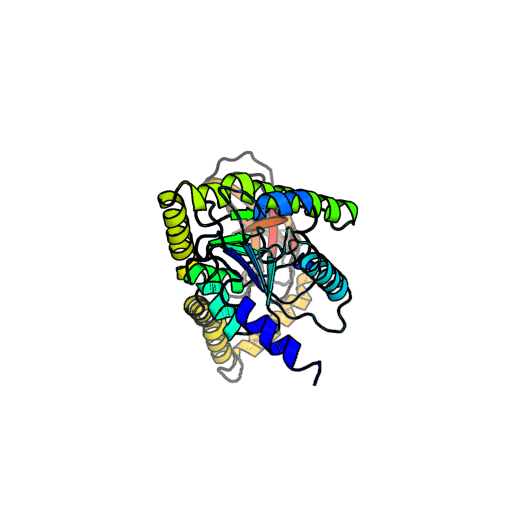 1.00 86.38 95 PHE A CA 1
ATOM 775 C C . PHE A 1 95 ? -13.030 -15.726 21.748 1.00 86.38 95 PHE A C 1
ATOM 777 O O . PHE A 1 95 ? -13.651 -16.519 22.453 1.00 86.38 95 PHE A O 1
ATOM 784 N N . LEU A 1 96 ? -12.950 -15.828 20.425 1.00 85.12 96 LEU A N 1
ATOM 785 C CA . LEU A 1 96 ? -13.507 -16.911 19.633 1.00 85.12 96 LEU A CA 1
ATOM 786 C C . LEU A 1 96 ? -12.373 -17.806 19.125 1.00 85.12 96 LEU A C 1
ATOM 788 O O . LEU A 1 96 ? -11.520 -17.389 18.333 1.00 85.12 96 LEU A O 1
ATOM 792 N N . GLU A 1 97 ? -12.385 -19.051 19.592 1.00 76.62 97 GLU A N 1
ATOM 793 C CA . GLU A 1 97 ? -11.490 -20.103 19.120 1.00 76.62 97 GLU A CA 1
ATOM 794 C C . GLU A 1 97 ? -11.877 -20.578 17.708 1.00 76.62 97 GLU A C 1
ATOM 796 O O . GLU A 1 97 ? -12.960 -20.289 17.200 1.00 76.62 97 GLU A O 1
ATOM 801 N N . ASP A 1 98 ? -10.961 -21.299 17.058 1.00 77.06 98 ASP A N 1
ATOM 802 C CA . ASP A 1 98 ? -11.195 -21.981 15.779 1.00 77.06 98 ASP A CA 1
ATOM 803 C C . ASP A 1 98 ? -11.630 -21.094 14.604 1.00 77.06 98 ASP A C 1
ATOM 805 O O . ASP A 1 98 ? -12.391 -21.515 13.735 1.00 77.06 98 ASP A O 1
ATOM 809 N N . TYR A 1 99 ? -11.042 -19.897 14.495 1.00 83.00 99 TYR A N 1
ATOM 810 C CA . TYR A 1 99 ? -11.297 -18.986 13.375 1.00 83.00 99 TYR A CA 1
ATOM 811 C C . TYR A 1 99 ? -11.186 -19.675 12.002 1.00 83.00 99 TYR A C 1
ATOM 813 O O . TYR A 1 99 ? -10.119 -20.149 11.582 1.00 83.00 99 TYR A O 1
ATOM 821 N N . ASP A 1 100 ? -12.308 -19.721 11.295 1.00 88.06 100 ASP A N 1
ATOM 822 C CA . ASP A 1 100 ? -12.462 -20.291 9.966 1.00 88.06 100 ASP A CA 1
ATOM 823 C C . ASP A 1 100 ? -13.309 -19.365 9.077 1.00 88.06 100 ASP A C 1
ATOM 825 O O . ASP A 1 100 ? -13.615 -18.228 9.438 1.00 88.06 100 ASP A O 1
ATOM 829 N N . MET A 1 101 ? -13.678 -19.837 7.885 1.00 90.00 101 MET A N 1
ATOM 830 C CA . MET A 1 101 ? -14.481 -19.043 6.954 1.00 90.00 101 MET A CA 1
ATOM 831 C C . MET A 1 101 ? -15.886 -18.740 7.494 1.00 90.00 101 MET A C 1
ATOM 833 O O . MET A 1 101 ? -16.446 -17.687 7.192 1.00 90.00 101 MET A O 1
ATOM 837 N N . ASN A 1 102 ? -16.460 -19.647 8.288 1.00 91.69 102 ASN A N 1
ATOM 838 C CA . ASN A 1 102 ? -17.781 -19.458 8.865 1.00 91.69 102 ASN A CA 1
ATOM 839 C C . ASN A 1 102 ? -17.742 -18.384 9.958 1.00 91.69 102 ASN A C 1
ATOM 841 O O . ASN A 1 102 ? -18.550 -17.459 9.925 1.00 91.69 102 ASN A O 1
ATOM 845 N N . VAL A 1 103 ? -16.772 -18.443 10.875 1.00 91.62 103 VAL A N 1
ATOM 846 C CA . VAL A 1 103 ? -16.562 -17.393 11.886 1.00 91.62 103 VAL A CA 1
ATOM 847 C C . VAL A 1 103 ? -16.253 -16.058 11.211 1.00 91.62 103 VAL A C 1
ATOM 849 O O . VAL A 1 103 ? -16.860 -15.048 11.558 1.00 91.62 103 VAL A O 1
ATOM 852 N N . ALA A 1 104 ? -15.383 -16.048 10.195 1.00 92.31 104 ALA A N 1
ATOM 853 C CA . ALA A 1 104 ? -15.074 -14.845 9.425 1.00 92.31 104 ALA A CA 1
ATOM 854 C C . ALA A 1 104 ? -16.332 -14.189 8.849 1.00 92.31 104 ALA A C 1
ATOM 856 O O . ALA A 1 104 ? -16.504 -12.984 9.004 1.00 92.31 104 ALA A O 1
ATOM 857 N N . LYS A 1 105 ? -17.225 -14.982 8.239 1.00 94.19 105 LYS A N 1
ATOM 858 C CA . LYS A 1 105 ? -18.489 -14.497 7.673 1.00 94.19 105 LYS A CA 1
ATOM 859 C C . LYS A 1 105 ? -19.361 -13.802 8.721 1.00 94.19 105 LYS A C 1
ATOM 861 O O . LYS A 1 105 ? -19.865 -12.722 8.445 1.00 94.19 105 LYS A O 1
ATOM 866 N N . HIS A 1 106 ? -19.513 -14.392 9.906 1.00 94.25 106 HIS A N 1
ATOM 867 C CA . HIS A 1 106 ? -20.324 -13.795 10.970 1.00 94.25 106 HIS A CA 1
ATOM 868 C C . HIS A 1 106 ? -19.681 -12.524 11.530 1.00 94.25 106 HIS A C 1
ATOM 870 O O . HIS A 1 106 ? -20.377 -11.541 11.748 1.00 94.25 106 HIS A O 1
ATOM 876 N N . LEU A 1 107 ? -18.358 -12.510 11.718 1.00 94.75 107 LEU A N 1
ATOM 877 C CA . LEU A 1 107 ? -17.666 -11.341 12.262 1.00 94.75 107 LEU A CA 1
ATOM 878 C C . LEU A 1 107 ? -17.727 -10.138 11.323 1.00 94.75 107 LEU A C 1
ATOM 880 O O . LEU A 1 107 ? -18.086 -9.054 11.763 1.00 94.75 107 LEU A O 1
ATOM 884 N N . VAL A 1 108 ? -17.443 -10.313 10.028 1.00 95.12 108 VAL A N 1
ATOM 885 C CA . VAL A 1 108 ? -17.500 -9.179 9.086 1.00 95.12 108 VAL A CA 1
ATOM 886 C C . VAL A 1 108 ? -18.918 -8.629 8.906 1.00 95.12 108 VAL A C 1
ATOM 888 O O . VAL A 1 108 ? -19.062 -7.486 8.495 1.00 95.12 108 VAL A O 1
ATOM 891 N N . GLN A 1 109 ? -19.949 -9.426 9.205 1.00 94.81 109 GLN A N 1
ATOM 892 C CA . GLN A 1 109 ? -21.359 -9.022 9.146 1.00 94.81 109 GLN A CA 1
ATOM 893 C C . GLN A 1 109 ? -21.893 -8.456 10.467 1.00 94.81 109 GLN A C 1
ATOM 895 O O . GLN A 1 109 ? -22.899 -7.754 10.449 1.00 94.81 109 GLN A O 1
ATOM 900 N N . GLY A 1 110 ? -21.268 -8.801 11.595 1.00 94.50 110 GLY A N 1
ATOM 901 C CA . GLY A 1 110 ? -21.745 -8.451 12.934 1.00 94.50 110 GLY A CA 1
ATOM 902 C C . GLY A 1 110 ? -20.917 -7.389 13.656 1.00 94.50 110 GLY A C 1
ATOM 903 O O . GLY A 1 110 ? -21.392 -6.836 14.640 1.00 94.50 110 GLY A O 1
ATOM 904 N N . CYS A 1 111 ? -19.689 -7.111 13.216 1.00 97.31 111 CYS A N 1
ATOM 905 C CA . CYS A 1 111 ? -18.866 -6.049 13.790 1.00 97.31 111 CYS A CA 1
ATOM 906 C C . CYS A 1 111 ? -19.138 -4.700 13.114 1.00 97.31 111 CYS A C 1
ATOM 908 O O . CYS A 1 111 ? -19.323 -4.621 11.902 1.00 97.31 111 CYS A O 1
ATOM 910 N N . ASP A 1 112 ? -19.041 -3.627 13.892 1.00 98.44 112 ASP A N 1
ATOM 911 C CA . ASP A 1 112 ? -19.138 -2.246 13.419 1.00 98.44 112 ASP A CA 1
ATOM 912 C C . ASP A 1 112 ? -17.802 -1.745 12.862 1.00 98.44 112 ASP A C 1
ATOM 914 O O . ASP A 1 112 ? -17.753 -1.069 11.832 1.00 98.44 112 ASP A O 1
ATOM 918 N N . ILE A 1 113 ? -16.709 -2.110 13.543 1.00 98.56 113 ILE A N 1
ATOM 919 C CA . ILE A 1 113 ? -15.337 -1.739 13.190 1.00 98.56 113 ILE A CA 1
ATOM 920 C C . ILE A 1 113 ? -14.485 -2.986 12.998 1.00 98.56 113 ILE A C 1
ATOM 922 O O . ILE A 1 113 ? -14.514 -3.912 13.812 1.00 98.56 113 ILE A O 1
ATOM 926 N N . TRP A 1 114 ? -13.659 -2.971 11.958 1.00 98.06 114 TRP A N 1
ATOM 927 C CA . TRP A 1 114 ? -12.636 -3.971 11.700 1.00 98.06 114 TRP A CA 1
ATOM 928 C C . TRP A 1 114 ? -11.253 -3.416 12.039 1.00 98.06 114 TRP A C 1
ATOM 930 O O . TRP A 1 114 ? -10.733 -2.537 11.349 1.00 98.06 114 TRP A O 1
ATOM 940 N N . LEU A 1 115 ? -10.653 -3.925 13.116 1.00 97.38 115 LEU A N 1
ATOM 941 C CA . LEU A 1 115 ? -9.376 -3.445 13.638 1.00 97.38 115 LEU A CA 1
ATOM 942 C C . LEU A 1 115 ? -8.193 -4.174 12.986 1.00 97.38 115 LEU A C 1
ATOM 944 O O . LEU A 1 115 ? -8.068 -5.399 13.100 1.00 97.38 115 LEU A O 1
ATOM 948 N N . ASN A 1 116 ? -7.266 -3.410 12.395 1.00 95.19 116 ASN A N 1
ATOM 949 C CA . ASN A 1 116 ? -6.022 -3.886 11.778 1.00 95.19 116 ASN A CA 1
ATOM 950 C C . ASN A 1 116 ? -4.792 -3.083 12.233 1.00 95.19 116 ASN A C 1
ATOM 952 O O . ASN A 1 116 ? -4.621 -1.924 11.912 1.00 95.19 116 ASN A O 1
ATOM 956 N N . ASN A 1 117 ? -3.869 -3.697 12.966 1.00 94.19 117 ASN A N 1
ATOM 957 C CA . ASN A 1 117 ? -2.716 -2.989 13.543 1.00 94.19 117 ASN A CA 1
ATOM 958 C C . ASN A 1 117 ? -1.363 -3.690 13.314 1.00 94.19 117 ASN A C 1
ATOM 960 O O . ASN A 1 117 ? -0.582 -3.856 14.258 1.00 94.19 117 ASN A O 1
ATOM 964 N N . PRO A 1 118 ? -1.058 -4.146 12.083 1.00 92.19 118 PRO A N 1
ATOM 965 C CA . PRO A 1 118 ? 0.251 -4.712 11.796 1.00 92.19 118 PRO A CA 1
ATOM 966 C C . PRO A 1 118 ? 1.363 -3.677 12.005 1.00 92.19 118 PRO A C 1
ATOM 968 O O . PRO A 1 118 ? 1.146 -2.470 11.924 1.00 92.19 118 PRO A O 1
ATOM 971 N N . ARG A 1 119 ? 2.565 -4.156 12.306 1.00 91.50 119 ARG A N 1
ATOM 972 C CA . ARG A 1 119 ? 3.802 -3.381 12.275 1.00 91.50 119 ARG A CA 1
ATOM 973 C C . ARG A 1 119 ? 4.103 -3.008 10.827 1.00 91.50 119 ARG A C 1
ATOM 975 O O . ARG A 1 119 ? 4.202 -3.906 9.997 1.00 91.50 119 ARG A O 1
ATOM 982 N N . ARG A 1 120 ? 4.341 -1.725 10.561 1.00 90.12 120 ARG A N 1
ATOM 983 C CA . ARG A 1 120 ? 4.849 -1.279 9.258 1.00 90.12 120 ARG A CA 1
ATOM 984 C C . ARG A 1 120 ? 6.309 -1.678 9.042 1.00 90.12 120 ARG A C 1
ATOM 986 O O . ARG A 1 120 ? 7.062 -1.647 10.017 1.00 90.12 120 ARG A O 1
ATOM 993 N N . PRO A 1 121 ? 6.739 -1.966 7.803 1.00 89.12 121 PRO A N 1
ATOM 994 C CA . PRO A 1 121 ? 5.953 -2.191 6.579 1.00 89.12 121 PRO A CA 1
ATOM 995 C C . PRO A 1 121 ? 5.728 -3.700 6.341 1.00 89.12 121 PRO A C 1
ATOM 997 O O . PRO A 1 121 ? 6.054 -4.240 5.283 1.00 89.12 121 PRO A O 1
ATOM 1000 N N . LEU A 1 122 ? 5.325 -4.442 7.380 1.00 89.69 122 LEU A N 1
ATOM 1001 C CA . LEU A 1 122 ? 5.307 -5.910 7.343 1.00 89.69 122 LEU A CA 1
ATOM 1002 C C . LEU A 1 122 ? 3.999 -6.474 6.775 1.00 89.69 122 LEU A C 1
ATOM 1004 O O . LEU A 1 122 ? 3.915 -7.685 6.551 1.00 89.69 122 LEU A O 1
ATOM 1008 N N . GLU A 1 123 ? 2.992 -5.634 6.524 1.00 90.19 123 GLU A N 1
ATOM 1009 C CA . GLU A 1 123 ? 1.785 -6.034 5.812 1.00 90.19 123 GLU A CA 1
ATOM 1010 C C . GLU A 1 123 ? 1.891 -5.720 4.320 1.00 90.19 123 GLU A C 1
ATOM 1012 O O . GLU A 1 123 ? 1.785 -4.577 3.898 1.00 90.19 123 GLU A O 1
ATOM 1017 N N . ALA A 1 124 ? 2.006 -6.757 3.491 1.00 91.56 124 ALA A N 1
ATOM 1018 C CA . ALA A 1 124 ? 2.022 -6.559 2.041 1.00 91.56 124 ALA A CA 1
ATOM 1019 C C . ALA A 1 124 ? 0.676 -6.053 1.479 1.00 91.56 124 ALA A C 1
ATOM 1021 O O . ALA A 1 124 ? 0.657 -5.345 0.482 1.00 91.56 124 ALA A O 1
ATOM 1022 N N . SER A 1 125 ? -0.453 -6.468 2.066 1.00 91.62 125 SER A N 1
ATOM 1023 C CA . SER A 1 125 ? -1.805 -6.099 1.617 1.00 91.62 125 SER A CA 1
ATOM 1024 C C . SER A 1 125 ? -2.797 -6.255 2.781 1.00 91.62 125 SER A C 1
ATOM 1026 O O . SER A 1 125 ? -2.746 -5.459 3.708 1.00 91.62 125 SER A O 1
ATOM 1028 N N . GLY A 1 126 ? -3.662 -7.276 2.779 1.00 90.38 126 GLY A N 1
ATOM 1029 C CA . GLY A 1 126 ? -4.544 -7.624 3.901 1.00 90.38 126 GLY A CA 1
ATOM 1030 C C . GLY A 1 126 ? -6.028 -7.721 3.528 1.00 90.38 126 GLY A C 1
ATOM 1031 O O . GLY A 1 126 ? -6.817 -6.833 3.817 1.00 90.38 126 GLY A O 1
ATOM 1032 N N . THR A 1 127 ? -6.466 -8.868 3.005 1.00 93.38 127 THR A N 1
ATOM 1033 C CA . THR A 1 127 ? -7.816 -9.001 2.408 1.00 93.38 127 THR A CA 1
ATOM 1034 C C . THR A 1 127 ? -8.996 -9.063 3.387 1.00 93.38 127 THR A C 1
ATOM 1036 O O . THR A 1 127 ? -10.150 -9.153 2.971 1.00 93.38 127 THR A O 1
ATOM 1039 N N . SER A 1 128 ? -8.767 -9.099 4.705 1.00 92.69 128 SER A N 1
ATOM 1040 C CA . SER A 1 128 ? -9.875 -9.167 5.673 1.00 92.69 128 SER A CA 1
ATOM 1041 C C . SER A 1 128 ? -10.614 -7.837 5.797 1.00 92.69 128 SER A C 1
ATOM 1043 O O . SER A 1 128 ? -11.839 -7.842 5.887 1.00 92.69 128 SER A O 1
ATOM 1045 N N . GLY A 1 129 ? -9.887 -6.718 5.743 1.00 94.62 129 GLY A N 1
ATOM 1046 C CA . GLY A 1 129 ? -10.486 -5.386 5.778 1.00 94.62 129 GLY A CA 1
ATOM 1047 C C . GLY A 1 129 ? -11.280 -5.056 4.511 1.00 94.62 129 GLY A C 1
ATOM 1048 O O . GLY A 1 129 ? -12.343 -4.443 4.591 1.00 94.62 129 GLY A O 1
ATOM 1049 N N . GLU A 1 130 ? -10.846 -5.564 3.354 1.00 95.94 130 GLU A N 1
ATOM 1050 C CA . GLU A 1 130 ? -11.594 -5.476 2.090 1.00 95.94 130 GLU A CA 1
ATOM 1051 C C . GLU A 1 130 ? -12.977 -6.141 2.227 1.00 95.94 130 GLU A C 1
ATOM 1053 O O . GLU A 1 130 ? -14.008 -5.554 1.898 1.00 95.94 130 GLU A O 1
ATOM 1058 N N . LYS A 1 131 ? -13.015 -7.352 2.804 1.00 94.75 131 LYS A N 1
ATOM 1059 C CA . LYS A 1 131 ? -14.260 -8.100 3.065 1.00 94.75 131 LYS A CA 1
ATOM 1060 C C . LYS A 1 131 ? -15.151 -7.393 4.083 1.00 94.75 131 LYS A C 1
ATOM 1062 O O . LYS A 1 131 ? -16.366 -7.362 3.897 1.00 94.75 131 LYS A O 1
ATOM 1067 N N . ALA A 1 132 ? -14.558 -6.855 5.148 1.00 96.44 132 ALA A N 1
ATOM 1068 C CA . ALA A 1 132 ? -15.272 -6.091 6.166 1.00 96.44 132 ALA A CA 1
ATOM 1069 C C . ALA A 1 132 ? -15.973 -4.874 5.545 1.00 96.44 132 ALA A C 1
ATOM 1071 O O . ALA A 1 132 ? -17.173 -4.686 5.748 1.00 96.44 132 ALA A O 1
ATOM 1072 N N . SER A 1 133 ? -15.267 -4.145 4.675 1.00 96.00 133 SER A N 1
ATOM 1073 C CA . SER A 1 133 ? -15.800 -2.951 4.012 1.00 96.00 133 SER A CA 1
ATOM 1074 C C . SER A 1 133 ? -17.063 -3.236 3.211 1.00 96.00 133 SER A C 1
ATOM 1076 O O . SER A 1 133 ? -18.045 -2.509 3.319 1.00 96.00 133 SER A O 1
ATOM 1078 N N . LEU A 1 134 ? -17.073 -4.342 2.459 1.00 93.12 134 LEU A N 1
ATOM 1079 C CA . LEU A 1 134 ? -18.227 -4.769 1.662 1.00 93.12 134 LEU A CA 1
ATOM 1080 C C . LEU A 1 134 ? -19.466 -5.116 2.503 1.00 93.12 134 LEU A C 1
ATOM 1082 O O . LEU A 1 134 ? -20.574 -5.111 1.974 1.00 93.12 134 LEU A O 1
ATOM 1086 N N . ASN A 1 135 ? -19.292 -5.406 3.793 1.00 96.44 135 ASN A N 1
ATOM 1087 C CA . ASN A 1 135 ? -20.385 -5.673 4.729 1.00 96.44 135 ASN A CA 1
ATOM 1088 C C . ASN A 1 135 ? -20.759 -4.435 5.567 1.00 96.44 135 ASN A C 1
ATOM 1090 O O . ASN A 1 135 ? -21.569 -4.539 6.481 1.00 96.44 135 ASN A O 1
ATOM 1094 N N . GLY A 1 136 ? -20.195 -3.261 5.259 1.00 96.19 136 GLY A N 1
ATOM 1095 C CA . GLY A 1 136 ? -20.441 -2.025 6.004 1.00 96.19 136 GLY A CA 1
ATOM 1096 C C . GLY A 1 136 ? -19.668 -1.912 7.320 1.00 96.19 136 GLY A C 1
ATOM 1097 O O . GLY A 1 136 ? -19.827 -0.914 8.017 1.00 96.19 136 GLY A O 1
ATOM 1098 N N . CYS A 1 137 ? -18.803 -2.880 7.630 1.00 97.56 137 CYS A N 1
ATOM 1099 C CA . CYS A 1 137 ? -17.889 -2.825 8.762 1.00 97.56 137 CYS A CA 1
ATOM 1100 C C . CYS A 1 137 ? -16.719 -1.893 8.405 1.00 97.56 137 CYS A C 1
ATOM 1102 O O . CYS A 1 137 ? -16.005 -2.116 7.420 1.00 97.56 137 CYS A O 1
ATOM 1104 N N . ILE A 1 138 ? -16.567 -0.799 9.152 1.00 98.25 138 ILE A N 1
ATOM 1105 C CA . ILE A 1 138 ? -15.610 0.263 8.823 1.00 98.25 138 ILE A CA 1
ATOM 1106 C C . ILE A 1 138 ? -14.210 -0.138 9.291 1.00 98.25 138 ILE A C 1
ATOM 1108 O O . ILE A 1 138 ? -14.039 -0.691 10.374 1.00 98.25 138 ILE A O 1
ATOM 1112 N N . ASN A 1 139 ? -13.181 0.148 8.496 1.00 98.12 139 ASN A N 1
ATOM 1113 C CA . ASN A 1 139 ? -11.814 -0.157 8.903 1.00 98.12 139 ASN A CA 1
ATOM 1114 C C . ASN A 1 139 ? -11.265 0.883 9.879 1.00 98.12 139 ASN A C 1
ATOM 1116 O O . ASN A 1 139 ? -11.384 2.092 9.676 1.00 98.12 139 ASN A O 1
ATOM 1120 N N . PHE A 1 140 ? -10.588 0.374 10.903 1.00 98.38 140 PHE A N 1
ATOM 1121 C CA . PHE A 1 140 ? -9.700 1.134 11.764 1.00 98.38 140 PHE A CA 1
ATOM 1122 C C . PHE A 1 140 ? -8.329 0.472 11.708 1.00 98.38 140 PHE A C 1
ATOM 1124 O O . PHE A 1 140 ? -8.128 -0.610 12.271 1.00 98.38 140 PHE A O 1
ATOM 1131 N N . SER A 1 141 ? -7.411 1.057 10.939 1.00 97.25 141 SER A N 1
ATOM 1132 C CA . SER A 1 141 ? -6.189 0.357 10.561 1.00 97.25 141 SER A CA 1
ATOM 1133 C C . SER A 1 141 ? -4.950 1.232 10.493 1.00 97.25 141 SER A C 1
ATOM 1135 O O . SER A 1 141 ? -5.013 2.399 10.136 1.00 97.25 141 SER A O 1
ATOM 1137 N N . ILE A 1 142 ? -3.790 0.641 10.770 1.00 96.25 142 ILE A N 1
ATOM 1138 C CA . ILE A 1 142 ? -2.490 1.225 10.413 1.00 96.25 142 ILE A CA 1
ATOM 1139 C C . ILE A 1 142 ? -2.444 1.457 8.893 1.00 96.25 142 ILE A C 1
ATOM 1141 O O . ILE A 1 142 ? -2.965 0.636 8.129 1.00 96.25 142 ILE A O 1
ATOM 1145 N N . LEU A 1 143 ? -1.804 2.551 8.466 1.00 94.44 143 LEU A N 1
ATOM 1146 C CA . LEU A 1 143 ? -1.517 2.862 7.059 1.00 94.44 143 LEU A CA 1
ATOM 1147 C C . LEU A 1 143 ? -0.385 1.970 6.525 1.00 94.44 143 LEU A C 1
ATOM 1149 O O . LEU A 1 143 ? 0.752 2.407 6.365 1.00 94.44 143 LEU A O 1
ATOM 1153 N N . ASP A 1 144 ? -0.704 0.696 6.310 1.00 93.12 144 ASP A N 1
ATOM 1154 C CA . ASP A 1 144 ? 0.157 -0.316 5.693 1.00 93.12 144 ASP A CA 1
ATOM 1155 C C . ASP A 1 144 ? -0.661 -1.189 4.738 1.00 93.12 144 ASP A C 1
ATOM 1157 O O . ASP A 1 144 ? -1.893 -1.256 4.848 1.00 93.12 144 ASP A O 1
ATOM 1161 N N . GLY A 1 145 ? 0.025 -1.880 3.829 1.00 93.19 145 GLY A N 1
ATOM 1162 C CA . GLY A 1 145 ? -0.601 -2.761 2.847 1.00 93.19 145 GLY A CA 1
ATOM 1163 C C . GLY A 1 145 ? -1.782 -2.104 2.126 1.00 93.19 145 GLY A C 1
ATOM 1164 O O . GLY A 1 145 ? -1.711 -0.949 1.704 1.00 93.19 145 GLY A O 1
ATOM 1165 N N . TRP A 1 146 ? -2.902 -2.828 2.043 1.00 95.12 146 TRP A N 1
ATOM 1166 C CA . TRP A 1 146 ? -4.071 -2.408 1.261 1.00 95.12 146 TRP A CA 1
ATOM 1167 C C . TRP A 1 146 ? -4.730 -1.136 1.814 1.00 95.12 146 TRP A C 1
ATOM 1169 O O . TRP A 1 146 ? -5.328 -0.368 1.064 1.00 95.12 146 TRP A O 1
ATOM 1179 N N . TRP A 1 147 ? -4.638 -0.894 3.129 1.00 95.88 147 TRP A N 1
ATOM 1180 C CA . TRP A 1 147 ? -5.312 0.249 3.743 1.00 95.88 147 TRP A CA 1
ATOM 1181 C C . TRP A 1 147 ? -4.627 1.561 3.381 1.00 95.88 147 TRP A C 1
ATOM 1183 O O . TRP A 1 147 ? -5.304 2.568 3.223 1.00 95.88 147 TRP A O 1
ATOM 1193 N N . ARG A 1 148 ? -3.306 1.544 3.163 1.00 93.44 148 ARG A N 1
ATOM 1194 C CA . ARG A 1 148 ? -2.583 2.708 2.639 1.00 93.44 148 ARG A CA 1
ATOM 1195 C C . ARG A 1 148 ? -3.027 3.073 1.218 1.00 93.44 148 ARG A C 1
ATOM 1197 O O . ARG A 1 148 ? -3.048 4.248 0.881 1.00 93.44 148 ARG A O 1
ATOM 1204 N N . GLU A 1 149 ? -3.407 2.086 0.406 1.00 93.94 149 GLU A N 1
ATOM 1205 C CA . GLU A 1 149 ? -3.973 2.314 -0.933 1.00 93.94 149 GLU A CA 1
ATOM 1206 C C . GLU A 1 149 ? -5.435 2.788 -0.873 1.00 93.94 149 GLU A C 1
ATOM 1208 O O . GLU A 1 149 ? -5.872 3.566 -1.719 1.00 93.94 149 GLU A O 1
ATOM 1213 N N . ALA A 1 150 ? -6.206 2.288 0.098 1.00 95.69 150 ALA A N 1
ATOM 1214 C CA . ALA A 1 150 ? -7.650 2.496 0.179 1.00 95.69 150 ALA A CA 1
ATOM 1215 C C . ALA A 1 150 ? -8.070 3.753 0.954 1.00 95.69 150 ALA A C 1
ATOM 1217 O O . ALA A 1 150 ? -9.141 4.297 0.683 1.00 95.69 150 ALA A O 1
ATOM 1218 N N . PHE A 1 151 ? -7.308 4.161 1.968 1.00 96.44 151 PHE A N 1
ATOM 1219 C CA . PHE A 1 151 ? -7.714 5.197 2.915 1.00 96.44 151 PHE A CA 1
ATOM 1220 C C . PHE A 1 151 ? -7.691 6.593 2.285 1.00 96.44 151 PHE A C 1
ATOM 1222 O O . PHE A 1 151 ? -6.669 7.028 1.764 1.00 96.44 151 PHE A O 1
ATOM 1229 N N . ASP A 1 152 ? -8.807 7.318 2.389 1.00 94.38 152 ASP A N 1
ATOM 1230 C CA . ASP A 1 152 ? -8.949 8.683 1.854 1.00 94.38 152 ASP A CA 1
ATOM 1231 C C . ASP A 1 152 ? -9.308 9.731 2.924 1.00 94.38 152 ASP A C 1
ATOM 1233 O O . ASP A 1 152 ? -9.635 10.874 2.603 1.00 94.38 152 ASP A O 1
ATOM 1237 N N . GLY A 1 153 ? -9.280 9.344 4.204 1.00 95.38 153 GLY A N 1
ATOM 1238 C CA . GLY A 1 153 ? -9.681 10.199 5.327 1.00 95.38 153 GLY A CA 1
ATOM 1239 C C . GLY A 1 153 ? -11.190 10.272 5.580 1.00 95.38 153 GLY A C 1
ATOM 1240 O O . GLY A 1 153 ? -11.603 10.781 6.618 1.00 95.38 153 GLY A O 1
ATOM 1241 N N . THR A 1 154 ? -12.027 9.751 4.678 1.00 96.25 154 THR A N 1
ATOM 1242 C CA . THR A 1 154 ? -13.499 9.800 4.784 1.00 96.25 154 THR A CA 1
ATOM 1243 C C . THR A 1 154 ? -14.144 8.425 4.948 1.00 96.25 154 THR A C 1
ATOM 1245 O O . THR A 1 154 ? -15.318 8.323 5.312 1.00 96.25 154 THR A O 1
ATOM 1248 N N . ASN A 1 155 ? -13.383 7.363 4.685 1.00 97.06 155 ASN A N 1
ATOM 1249 C CA . ASN A 1 155 ? -13.862 5.989 4.575 1.00 97.06 155 ASN A CA 1
ATOM 1250 C C . ASN A 1 155 ? -13.489 5.078 5.759 1.00 97.06 155 ASN A C 1
ATOM 1252 O O . ASN A 1 155 ? -13.737 3.875 5.708 1.00 97.06 155 ASN A O 1
ATOM 1256 N N . GLY A 1 156 ? -12.928 5.635 6.831 1.00 97.88 156 GLY A N 1
ATOM 1257 C CA . GLY A 1 156 ? -12.583 4.915 8.052 1.00 97.88 156 GLY A CA 1
ATOM 1258 C C . GLY A 1 156 ? -11.577 5.687 8.889 1.00 97.88 156 GLY A C 1
ATOM 1259 O O . GLY A 1 156 ? -11.557 6.916 8.846 1.00 97.88 156 GLY A O 1
ATOM 1260 N N . TRP A 1 157 ? -10.737 4.966 9.628 1.00 98.44 157 TRP A N 1
ATOM 1261 C CA . TRP A 1 157 ? -9.746 5.565 10.518 1.00 98.44 157 TRP A CA 1
ATOM 1262 C C . TRP A 1 157 ? -8.358 4.965 10.332 1.00 98.44 157 TRP A C 1
ATOM 1264 O O . TRP A 1 157 ? -8.198 3.756 10.135 1.00 98.44 157 TRP A O 1
ATOM 1274 N N . ALA A 1 158 ? -7.354 5.829 10.444 1.00 97.62 158 ALA A N 1
ATOM 1275 C CA . ALA A 1 158 ? -5.955 5.449 10.520 1.00 97.62 158 ALA A CA 1
ATOM 1276 C C . ALA A 1 158 ? -5.521 5.278 11.985 1.00 97.62 158 ALA A C 1
ATOM 1278 O O . ALA A 1 158 ? -5.999 6.000 12.859 1.00 97.62 158 ALA A O 1
ATOM 1279 N N . ILE A 1 159 ? -4.609 4.343 12.247 1.00 97.56 159 ILE A N 1
ATOM 1280 C CA . ILE A 1 159 ? -3.843 4.284 13.498 1.00 97.56 159 ILE A CA 1
ATOM 1281 C C . ILE A 1 159 ? -2.460 4.872 13.222 1.00 97.56 159 ILE A C 1
ATOM 1283 O O . ILE A 1 159 ? -1.795 4.463 12.267 1.00 97.56 159 ILE A O 1
ATOM 1287 N N . GLY A 1 160 ? -2.034 5.792 14.082 1.00 93.38 160 GLY A N 1
ATOM 1288 C CA . GLY A 1 160 ? -0.786 6.530 13.944 1.00 93.38 160 GLY A CA 1
ATOM 1289 C C . GLY A 1 160 ? -0.816 7.532 12.788 1.00 93.38 160 GLY A C 1
ATOM 1290 O O . GLY A 1 160 ? -1.852 7.810 12.184 1.00 93.38 160 GLY A O 1
ATOM 1291 N N . ASP A 1 161 ? 0.356 8.069 12.485 1.00 86.44 161 ASP A N 1
ATOM 1292 C CA . ASP A 1 161 ? 0.629 8.924 11.331 1.00 86.44 161 ASP A CA 1
ATOM 1293 C C . ASP A 1 161 ? 1.607 8.215 10.380 1.00 86.44 161 ASP A C 1
ATOM 1295 O O . ASP A 1 161 ? 1.968 7.058 10.601 1.00 86.44 161 ASP A O 1
ATOM 1299 N N . GLU A 1 162 ? 2.067 8.874 9.319 1.00 83.69 162 GLU A N 1
ATOM 1300 C CA . GLU A 1 162 ? 3.056 8.305 8.392 1.00 83.69 162 GLU A CA 1
ATOM 1301 C C . GLU A 1 162 ? 4.515 8.426 8.877 1.00 83.69 162 GLU A C 1
ATOM 1303 O O . GLU A 1 162 ? 5.433 8.259 8.079 1.00 83.69 162 GLU A O 1
ATOM 1308 N N . THR A 1 163 ? 4.756 8.659 10.176 1.00 87.25 163 THR A N 1
ATOM 1309 C CA . THR A 1 163 ? 6.117 8.693 10.735 1.00 87.25 163 THR A CA 1
ATOM 1310 C C . THR A 1 163 ? 6.834 7.364 10.498 1.00 87.25 163 THR A C 1
ATOM 1312 O O . THR A 1 163 ? 6.346 6.285 10.863 1.00 87.25 163 THR A O 1
ATOM 1315 N N . GLU A 1 164 ? 8.021 7.437 9.905 1.00 84.75 164 GLU A N 1
ATOM 1316 C CA . GLU A 1 164 ? 8.914 6.294 9.754 1.00 84.75 164 GLU A CA 1
ATOM 1317 C C . GLU A 1 164 ? 9.740 6.083 11.023 1.00 84.75 164 GLU A C 1
ATOM 1319 O O . GLU A 1 164 ? 10.238 7.025 11.638 1.00 84.75 164 GLU A O 1
ATOM 1324 N N . TYR A 1 165 ? 9.894 4.820 11.407 1.00 87.81 165 TYR A N 1
ATOM 1325 C CA . TYR A 1 165 ? 10.675 4.422 12.571 1.00 87.81 165 TYR A CA 1
ATOM 1326 C C . TYR A 1 165 ? 11.844 3.557 12.115 1.00 87.81 165 TYR A C 1
ATOM 1328 O O . TYR A 1 165 ? 11.717 2.762 11.181 1.00 87.81 165 TYR A O 1
ATOM 1336 N N . GLY A 1 166 ? 12.983 3.700 12.793 1.00 87.69 166 GLY A N 1
ATOM 1337 C CA . GLY A 1 166 ? 14.130 2.822 12.603 1.00 87.69 166 GLY A CA 1
ATOM 1338 C C . GLY A 1 166 ? 13.822 1.362 12.954 1.00 87.69 166 GLY A C 1
ATOM 1339 O O . GLY A 1 166 ? 12.796 1.029 13.548 1.00 87.69 166 GLY A O 1
ATOM 1340 N N . SER A 1 167 ? 14.748 0.476 12.591 1.00 88.19 167 SER A N 1
ATOM 1341 C CA . SER A 1 167 ? 14.631 -0.967 12.855 1.00 88.19 167 SER A CA 1
ATOM 1342 C C . SER A 1 167 ? 15.201 -1.403 14.210 1.00 88.19 167 SER A C 1
ATOM 1344 O O . SER A 1 167 ? 15.105 -2.579 14.557 1.00 88.19 167 SER A O 1
ATOM 1346 N N . ASP A 1 168 ? 15.800 -0.482 14.968 1.00 92.75 168 ASP A N 1
ATOM 1347 C CA . ASP A 1 168 ? 16.326 -0.759 16.302 1.00 92.75 168 ASP A CA 1
ATOM 1348 C C . ASP A 1 168 ? 15.211 -0.859 17.357 1.00 92.75 168 ASP A C 1
ATOM 1350 O O . ASP A 1 168 ? 14.108 -0.331 17.193 1.00 92.75 168 ASP A O 1
ATOM 1354 N N . ASP A 1 169 ? 15.511 -1.520 18.476 1.00 90.88 169 ASP A N 1
ATOM 1355 C CA . ASP A 1 169 ? 14.533 -1.797 19.533 1.00 90.88 169 ASP A CA 1
ATOM 1356 C C . ASP A 1 169 ? 13.894 -0.529 20.123 1.00 90.88 169 ASP A C 1
ATOM 1358 O O . ASP A 1 169 ? 12.710 -0.540 20.474 1.00 90.88 169 ASP A O 1
ATOM 1362 N N . ALA A 1 170 ? 14.645 0.575 20.232 1.00 93.81 170 ALA A N 1
ATOM 1363 C CA . ALA A 1 170 ? 14.118 1.826 20.770 1.00 93.81 170 ALA A CA 1
ATOM 1364 C C . ALA A 1 170 ? 13.118 2.462 19.795 1.00 93.81 170 ALA A C 1
ATOM 1366 O O . ALA A 1 170 ? 12.037 2.878 20.219 1.00 93.81 170 ALA A O 1
ATOM 1367 N N . SER A 1 171 ? 13.433 2.459 18.498 1.00 92.44 171 SER A N 1
ATOM 1368 C CA . SER A 1 171 ? 12.530 2.903 17.432 1.00 92.44 171 SER A CA 1
ATOM 1369 C C . SER A 1 171 ? 11.248 2.066 17.366 1.00 92.44 171 SER A C 1
ATOM 1371 O O . SER A 1 171 ? 10.148 2.620 17.332 1.00 92.44 171 SER A O 1
ATOM 1373 N N . LEU A 1 172 ? 11.359 0.733 17.424 1.00 90.56 172 LEU A N 1
ATOM 1374 C CA . LEU A 1 172 ? 10.196 -0.164 17.411 1.00 90.56 172 LEU A CA 1
ATOM 1375 C C . LEU A 1 172 ? 9.302 0.035 18.640 1.00 90.56 172 LEU A C 1
ATOM 1377 O O . LEU A 1 172 ? 8.071 0.025 18.527 1.00 90.56 172 LEU A O 1
ATOM 1381 N N . LYS A 1 173 ? 9.907 0.256 19.814 1.00 91.19 173 LYS A N 1
ATOM 1382 C CA . LYS A 1 173 ? 9.167 0.572 21.036 1.00 91.19 173 LYS A CA 1
ATOM 1383 C C . LYS A 1 173 ? 8.460 1.924 20.933 1.00 91.19 173 LYS A C 1
ATOM 1385 O O . LYS A 1 173 ? 7.298 2.010 21.325 1.00 91.19 173 LYS A O 1
ATOM 1390 N N . ALA A 1 174 ? 9.132 2.948 20.405 1.00 93.44 174 ALA A N 1
ATOM 1391 C CA . ALA A 1 174 ? 8.540 4.267 20.198 1.00 93.44 174 ALA A CA 1
ATOM 1392 C C . ALA A 1 174 ? 7.326 4.191 19.261 1.00 93.44 174 ALA A C 1
ATOM 1394 O O . ALA A 1 174 ? 6.272 4.734 19.586 1.00 93.44 174 ALA A O 1
ATOM 1395 N N . GLN A 1 175 ? 7.426 3.429 18.166 1.00 93.94 175 GLN A N 1
ATOM 1396 C CA . GLN A 1 175 ? 6.289 3.182 17.281 1.00 93.94 175 GLN A CA 1
ATOM 1397 C C . GLN A 1 175 ? 5.129 2.507 18.018 1.00 93.94 175 GLN A C 1
ATOM 1399 O O . GLN A 1 175 ? 3.982 2.905 17.858 1.00 93.94 175 GLN A O 1
ATOM 1404 N N . ASP A 1 176 ? 5.400 1.496 18.847 1.00 92.62 176 ASP A N 1
ATOM 1405 C CA . ASP A 1 176 ? 4.342 0.848 19.629 1.00 92.62 176 ASP A CA 1
ATOM 1406 C C . ASP A 1 176 ? 3.720 1.741 20.691 1.00 92.62 176 ASP A C 1
ATOM 1408 O O . ASP A 1 176 ? 2.586 1.497 21.096 1.00 92.62 176 ASP A O 1
ATOM 1412 N N . ASP A 1 177 ? 4.474 2.677 21.260 1.00 93.56 177 ASP A N 1
ATOM 1413 C CA . ASP A 1 177 ? 3.939 3.647 22.215 1.00 93.56 177 ASP A CA 1
ATOM 1414 C C . ASP A 1 177 ? 3.007 4.625 21.477 1.00 93.56 177 ASP A C 1
ATOM 1416 O O . ASP A 1 177 ? 1.862 4.801 21.892 1.00 93.56 177 ASP A O 1
ATOM 1420 N N . ASN A 1 178 ? 3.447 5.159 20.337 1.00 95.38 178 ASN A N 1
ATOM 1421 C CA . ASN A 1 178 ? 2.686 6.124 19.540 1.00 95.38 178 ASN A CA 1
ATOM 1422 C C . ASN A 1 178 ? 1.437 5.508 18.889 1.00 95.38 178 ASN A C 1
ATOM 1424 O O . ASN A 1 178 ? 0.345 6.062 19.018 1.00 95.38 178 ASN A O 1
ATOM 1428 N N . ASP A 1 179 ? 1.559 4.333 18.265 1.00 96.50 179 ASP A N 1
ATOM 1429 C CA . ASP A 1 179 ? 0.424 3.639 17.643 1.00 96.50 179 ASP A CA 1
ATOM 1430 C C . ASP A 1 179 ? -0.629 3.236 18.688 1.00 96.50 179 ASP A C 1
ATOM 1432 O O . ASP A 1 179 ? -1.827 3.285 18.411 1.00 96.50 179 ASP A O 1
ATOM 1436 N N . ALA A 1 180 ? -0.212 2.853 19.903 1.00 95.62 180 ALA A N 1
ATOM 1437 C CA . ALA A 1 180 ? -1.147 2.540 20.982 1.00 95.62 180 ALA A CA 1
ATOM 1438 C C . ALA A 1 180 ? -1.883 3.791 21.483 1.00 95.62 180 ALA A C 1
ATOM 1440 O O . ALA A 1 180 ? -3.095 3.730 21.678 1.00 95.62 180 ALA A O 1
ATOM 1441 N N . GLN A 1 181 ? -1.185 4.920 21.662 1.00 96.94 181 GLN A N 1
ATOM 1442 C CA . GLN A 1 181 ? -1.833 6.179 22.047 1.00 96.94 181 GLN A CA 1
ATOM 1443 C C . GLN A 1 181 ? -2.827 6.642 20.984 1.00 96.94 181 GLN A C 1
ATOM 1445 O O . GLN A 1 181 ? -3.984 6.888 21.315 1.00 96.94 181 GLN A O 1
ATOM 1450 N N . SER A 1 182 ? -2.423 6.644 19.710 1.00 97.81 182 SER A N 1
ATOM 1451 C CA . SER A 1 182 ? -3.330 6.958 18.604 1.00 97.81 182 SER A CA 1
ATOM 1452 C C . SER A 1 182 ? -4.535 6.020 18.582 1.00 97.81 182 SER A C 1
ATOM 1454 O O . SER A 1 182 ? -5.656 6.491 18.413 1.00 97.81 182 SER A O 1
ATOM 1456 N N . LEU A 1 183 ? -4.336 4.716 18.815 1.00 97.88 183 LEU A N 1
ATOM 1457 C CA . LEU A 1 183 ? -5.443 3.769 18.873 1.00 97.88 183 LEU A CA 1
ATOM 1458 C C . LEU A 1 183 ? -6.484 4.182 19.922 1.00 97.88 183 LEU A C 1
ATOM 1460 O O . LEU A 1 183 ? -7.677 4.210 19.621 1.00 97.88 183 LEU A O 1
ATOM 1464 N N . TYR A 1 184 ? -6.052 4.487 21.148 1.00 98.06 184 TYR A N 1
ATOM 1465 C CA . TYR A 1 184 ? -6.978 4.853 22.219 1.00 98.06 184 TYR A CA 1
ATOM 1466 C C . TYR A 1 184 ? -7.609 6.231 22.004 1.00 98.06 184 TYR A C 1
ATOM 1468 O O . TYR A 1 184 ? -8.812 6.378 22.205 1.00 98.06 184 TYR A O 1
ATOM 1476 N N . ASP A 1 185 ? -6.830 7.220 21.561 1.00 98.38 185 ASP A N 1
ATOM 1477 C CA . ASP A 1 185 ? -7.323 8.573 21.296 1.00 98.38 185 ASP A CA 1
ATOM 1478 C C . ASP A 1 185 ? -8.410 8.559 20.218 1.00 98.38 185 ASP A C 1
ATOM 1480 O O . ASP A 1 185 ? -9.484 9.130 20.407 1.00 98.38 185 ASP A O 1
ATOM 1484 N N . THR A 1 186 ? -8.179 7.847 19.114 1.00 98.44 186 THR A N 1
ATOM 1485 C CA . THR A 1 186 ? -9.166 7.726 18.037 1.00 98.44 186 THR A CA 1
ATOM 1486 C C . THR A 1 186 ? -10.419 6.980 18.498 1.00 98.44 186 THR A C 1
ATOM 1488 O O . THR A 1 186 ? -11.525 7.366 18.119 1.00 98.44 186 THR A O 1
ATOM 1491 N N . LEU A 1 187 ? -10.291 5.954 19.349 1.00 98.12 187 LEU A N 1
ATOM 1492 C CA . LEU A 1 187 ? -11.456 5.266 19.917 1.00 98.12 187 LEU A CA 1
ATOM 1493 C C . LEU A 1 187 ? -12.301 6.183 20.808 1.00 98.12 187 LEU A C 1
ATOM 1495 O O . LEU A 1 187 ? -13.519 6.234 20.641 1.00 98.12 187 LEU A O 1
ATOM 1499 N N . GLU A 1 188 ? -11.670 6.894 21.742 1.00 97.94 188 GLU A N 1
ATOM 1500 C CA . GLU A 1 188 ? -12.359 7.700 22.757 1.00 97.94 188 GLU A CA 1
ATOM 1501 C C . GLU A 1 188 ? -12.935 9.003 22.209 1.00 97.94 188 GLU A C 1
ATOM 1503 O O . GLU A 1 188 ? -14.029 9.411 22.608 1.00 97.94 188 GLU A O 1
ATOM 1508 N N . PHE A 1 189 ? -12.197 9.667 21.320 1.00 98.06 189 PHE A N 1
ATOM 1509 C CA . PHE A 1 189 ? -12.507 11.032 20.907 1.00 98.06 189 PHE A CA 1
ATOM 1510 C C . PHE A 1 189 ? -13.121 11.135 19.513 1.00 98.06 189 PHE A C 1
ATOM 1512 O O . PHE A 1 189 ? -13.652 12.195 19.188 1.00 98.06 189 PHE A O 1
ATOM 1519 N N . ASP A 1 190 ? -13.114 10.060 18.718 1.00 98.00 190 ASP A N 1
ATOM 1520 C CA . ASP A 1 190 ? -13.726 10.066 17.385 1.00 98.00 190 ASP A CA 1
ATOM 1521 C C . ASP A 1 190 ? -14.699 8.899 17.162 1.00 98.00 190 ASP A C 1
ATOM 1523 O O . ASP A 1 190 ? -15.902 9.124 17.031 1.00 98.00 190 ASP A O 1
ATOM 1527 N N . ILE A 1 191 ? -14.227 7.648 17.195 1.00 98.50 191 ILE A N 1
ATOM 1528 C CA . ILE A 1 191 ? -15.043 6.477 16.826 1.00 98.50 191 ILE A CA 1
ATOM 1529 C C . ILE A 1 191 ? -16.253 6.324 17.755 1.00 98.50 191 ILE A C 1
ATOM 1531 O O . ILE A 1 191 ? -17.385 6.263 17.271 1.00 98.50 191 ILE A O 1
ATOM 1535 N N . ALA A 1 192 ? -16.046 6.261 19.075 1.00 98.31 192 ALA A N 1
ATOM 1536 C CA . ALA A 1 192 ? -17.148 6.053 20.010 1.00 98.31 192 ALA A CA 1
ATOM 1537 C C . ALA A 1 192 ? -18.140 7.237 20.019 1.00 98.31 192 ALA A C 1
ATOM 1539 O O . ALA A 1 192 ? -19.338 6.989 19.872 1.00 98.31 192 ALA A O 1
ATOM 1540 N N . PRO A 1 193 ? -17.713 8.515 20.102 1.00 98.25 193 PRO A N 1
ATOM 1541 C CA . PRO A 1 193 ? -18.632 9.646 19.961 1.00 98.25 193 PRO A CA 1
ATOM 1542 C C . PRO A 1 193 ? -19.422 9.616 18.648 1.00 98.25 193 PRO A C 1
ATOM 1544 O O . PRO A 1 193 ? -20.635 9.801 18.662 1.00 98.25 193 PRO A O 1
ATOM 1547 N N . ARG A 1 194 ? -18.775 9.313 17.514 1.00 97.81 194 ARG A N 1
ATOM 1548 C CA . ARG A 1 194 ? -19.460 9.251 16.216 1.00 97.81 194 ARG A CA 1
ATOM 1549 C C . ARG A 1 194 ? -20.494 8.128 16.165 1.00 97.81 194 ARG A C 1
ATOM 1551 O O . ARG A 1 194 ? -21.580 8.337 15.638 1.00 97.81 194 ARG A O 1
ATOM 1558 N N . TYR A 1 195 ? -20.190 6.959 16.727 1.00 98.38 195 TYR A N 1
ATOM 1559 C CA . TYR A 1 195 ? -21.132 5.838 16.788 1.00 98.38 195 TYR A CA 1
ATOM 1560 C C . TYR A 1 195 ? -22.366 6.155 17.649 1.00 98.38 195 TYR A C 1
ATOM 1562 O O . TYR A 1 195 ? -23.495 5.907 17.223 1.00 98.38 195 TYR A O 1
ATOM 1570 N N . TYR A 1 196 ? -22.154 6.709 18.847 1.00 98.38 196 TYR A N 1
ATOM 1571 C CA . TYR A 1 196 ? -23.209 6.892 19.850 1.00 98.38 196 TYR A CA 1
ATOM 1572 C C . TYR A 1 196 ? -23.992 8.197 19.715 1.00 98.38 196 TYR A C 1
ATOM 1574 O O . TYR A 1 196 ? -25.199 8.210 19.957 1.00 98.38 196 TYR A O 1
ATOM 1582 N N . ASP A 1 197 ? -23.326 9.286 19.334 1.00 98.06 197 ASP A N 1
ATOM 1583 C CA . ASP A 1 197 ? -23.910 10.628 19.387 1.00 98.06 197 ASP A CA 1
ATOM 1584 C C . ASP A 1 197 ? -24.308 11.167 18.006 1.00 98.06 197 ASP A C 1
ATOM 1586 O O . ASP A 1 197 ? -25.166 12.046 17.928 1.00 98.06 197 ASP A O 1
ATOM 1590 N N . ASP A 1 198 ? -23.728 10.645 16.915 1.00 97.75 198 ASP A N 1
ATOM 1591 C CA . ASP A 1 198 ? -23.999 11.108 15.547 1.00 97.75 198 ASP A CA 1
ATOM 1592 C C . ASP A 1 198 ? -24.207 9.955 14.554 1.00 97.75 198 ASP A C 1
ATOM 1594 O O . ASP A 1 198 ? -23.380 9.622 13.695 1.00 97.75 198 ASP A O 1
ATOM 1598 N N . ARG A 1 199 ? -25.407 9.372 14.622 1.00 95.94 199 ARG A N 1
ATOM 1599 C CA . ARG A 1 199 ? -25.825 8.289 13.726 1.00 95.94 199 ARG A CA 1
ATOM 1600 C C . ARG A 1 199 ? -25.758 8.671 12.242 1.00 95.94 199 ARG A C 1
ATOM 1602 O O . ARG A 1 199 ? -25.560 7.786 11.406 1.00 95.94 199 ARG A O 1
ATOM 1609 N N . HIS A 1 200 ? -25.950 9.947 11.898 1.00 98.19 200 HIS A N 1
ATOM 1610 C CA . HIS A 1 200 ? -25.898 10.393 10.508 1.00 98.19 200 HIS A CA 1
ATOM 1611 C C . HIS A 1 200 ? -24.460 10.350 9.987 1.00 98.19 200 HIS A C 1
ATOM 1613 O O . HIS A 1 200 ? -24.216 9.702 8.966 1.00 98.19 200 HIS A O 1
ATOM 1619 N N . ALA A 1 201 ? -23.518 10.963 10.711 1.00 97.75 201 ALA A N 1
ATOM 1620 C CA . ALA A 1 201 ? -22.101 10.939 10.361 1.00 97.75 201 ALA A CA 1
ATOM 1621 C C . ALA A 1 201 ? -21.550 9.508 10.319 1.00 97.75 201 ALA A C 1
ATOM 1623 O O . ALA A 1 201 ? -20.835 9.150 9.385 1.00 97.75 201 ALA A O 1
ATOM 1624 N N . TRP A 1 202 ? -21.946 8.649 11.265 1.00 98.25 202 TRP A N 1
ATOM 1625 C CA . TRP A 1 202 ? -21.577 7.234 11.228 1.00 98.25 202 TRP A CA 1
ATOM 1626 C C . TRP A 1 202 ? -22.028 6.546 9.934 1.00 98.25 202 TRP A C 1
ATOM 1628 O O . TRP A 1 202 ? -21.237 5.900 9.248 1.00 98.25 202 TRP A O 1
ATOM 1638 N N . LEU A 1 203 ? -23.308 6.692 9.571 1.00 98.19 203 LEU A N 1
ATOM 1639 C CA . LEU A 1 203 ? -23.855 6.097 8.349 1.00 98.19 203 LEU A CA 1
ATOM 1640 C C . LEU A 1 203 ? -23.226 6.677 7.081 1.00 98.19 203 LEU A C 1
ATOM 1642 O O . LEU A 1 203 ? -23.133 5.978 6.073 1.00 98.19 203 LEU A O 1
ATOM 1646 N N . GLU A 1 204 ? -22.807 7.938 7.099 1.00 98.25 204 GLU A N 1
ATOM 1647 C CA . GLU A 1 204 ? -22.028 8.522 6.013 1.00 98.25 204 GLU A CA 1
ATOM 1648 C C . GLU A 1 204 ? -20.667 7.832 5.869 1.00 98.25 204 GLU A C 1
ATOM 1650 O O . GLU A 1 204 ? -20.336 7.404 4.762 1.00 98.25 204 GLU A O 1
ATOM 1655 N N . THR A 1 205 ? -19.939 7.613 6.970 1.00 98.19 205 THR A N 1
ATOM 1656 C CA . THR A 1 205 ? -18.678 6.855 6.954 1.00 98.19 205 THR A CA 1
ATOM 1657 C C . THR A 1 205 ? -18.887 5.422 6.448 1.00 98.19 205 THR A C 1
ATOM 1659 O O . THR A 1 205 ? -18.127 4.972 5.593 1.00 98.19 205 THR A O 1
ATOM 1662 N N . VAL A 1 206 ? -19.957 4.726 6.864 1.00 98.25 206 VAL A N 1
ATOM 1663 C CA . VAL A 1 206 ? -20.302 3.388 6.333 1.00 98.25 206 VAL A CA 1
ATOM 1664 C C . VAL A 1 206 ? -20.491 3.422 4.811 1.00 98.25 206 VAL A C 1
ATOM 1666 O O . VAL A 1 206 ? -19.947 2.581 4.092 1.00 98.25 206 VAL A O 1
ATOM 1669 N N . ARG A 1 207 ? -21.250 4.397 4.292 1.00 98.19 207 ARG A N 1
ATOM 1670 C CA . ARG A 1 207 ? -21.487 4.525 2.844 1.00 98.19 207 ARG A CA 1
ATOM 1671 C C . ARG A 1 207 ? -20.204 4.852 2.091 1.00 98.19 207 ARG A C 1
ATOM 1673 O O . ARG A 1 207 ? -19.974 4.264 1.037 1.00 98.19 207 ARG A O 1
ATOM 1680 N N . ARG A 1 208 ? -19.375 5.758 2.622 1.00 98.00 208 ARG A N 1
ATOM 1681 C CA . ARG A 1 208 ? -18.067 6.104 2.048 1.00 98.00 208 ARG A CA 1
ATOM 1682 C C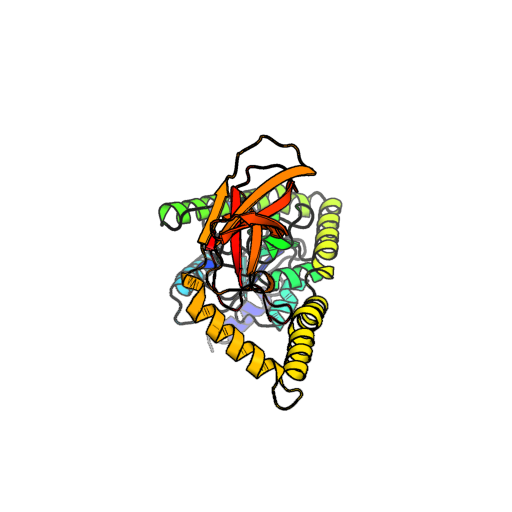 . ARG A 1 208 ? -17.150 4.890 1.987 1.00 98.00 208 ARG A C 1
ATOM 1684 O O . ARG A 1 208 ? -16.649 4.601 0.909 1.00 98.00 208 ARG A O 1
ATOM 1691 N N . ASN A 1 209 ? -17.037 4.141 3.082 1.00 97.50 209 ASN A N 1
ATOM 1692 C CA . ASN A 1 209 ? -16.293 2.884 3.172 1.00 97.50 209 ASN A CA 1
ATOM 1693 C C . ASN A 1 209 ? -16.675 1.893 2.064 1.00 97.50 209 ASN A C 1
ATOM 1695 O O . ASN A 1 209 ? -15.817 1.451 1.305 1.00 97.50 209 ASN A O 1
ATOM 1699 N N . ILE A 1 210 ? -17.969 1.607 1.892 1.00 97.44 210 ILE A N 1
ATOM 1700 C CA . ILE A 1 210 ? -18.426 0.711 0.819 1.00 97.44 210 ILE A CA 1
ATOM 1701 C C . ILE A 1 210 ? -18.110 1.308 -0.560 1.00 97.44 210 ILE A C 1
ATOM 1703 O O . ILE A 1 210 ? -17.577 0.618 -1.427 1.00 97.44 210 ILE A O 1
ATOM 1707 N N . HIS A 1 211 ? -18.439 2.584 -0.771 1.00 97.12 211 HIS A N 1
ATOM 1708 C CA . HIS A 1 211 ? -18.341 3.242 -2.072 1.00 97.12 211 HIS A CA 1
ATOM 1709 C C . HIS A 1 211 ? -16.903 3.329 -2.596 1.00 97.12 211 HIS A C 1
ATOM 1711 O O . HIS A 1 211 ? -16.684 3.164 -3.795 1.00 97.12 211 HIS A O 1
ATOM 1717 N N . THR A 1 212 ? -15.929 3.605 -1.729 1.00 96.69 212 THR A N 1
ATOM 1718 C CA . THR A 1 212 ? -14.532 3.792 -2.146 1.00 96.69 212 THR A CA 1
ATOM 1719 C C . THR A 1 212 ? -13.770 2.472 -2.223 1.00 96.69 212 THR A C 1
ATOM 1721 O O . THR A 1 212 ? -12.938 2.309 -3.114 1.00 96.69 212 THR A O 1
ATOM 1724 N N . VAL A 1 213 ? -14.110 1.488 -1.381 1.00 95.94 213 VAL A N 1
ATOM 1725 C CA . VAL A 1 213 ? -13.430 0.184 -1.363 1.00 95.94 213 VAL A CA 1
ATOM 1726 C C . VAL A 1 213 ? -13.979 -0.779 -2.422 1.00 95.94 213 VAL A C 1
ATOM 1728 O O . VAL A 1 213 ? -13.207 -1.379 -3.171 1.00 95.94 213 VAL A O 1
ATOM 1731 N N . ALA A 1 214 ? -15.303 -0.929 -2.540 1.00 93.38 214 ALA A N 1
ATOM 1732 C CA . ALA A 1 214 ? -15.918 -1.968 -3.375 1.00 93.38 214 ALA A CA 1
ATOM 1733 C C . ALA A 1 214 ? -15.455 -2.011 -4.851 1.00 93.38 214 ALA A C 1
ATOM 1735 O O . ALA A 1 214 ? -15.191 -3.112 -5.344 1.00 93.38 214 ALA A O 1
ATOM 1736 N N . PRO A 1 215 ? -15.340 -0.882 -5.584 1.00 92.00 215 PRO A N 1
ATOM 1737 C CA . PRO A 1 215 ? -14.921 -0.927 -6.986 1.00 92.00 215 PRO A CA 1
ATOM 1738 C C . PRO A 1 215 ? -13.428 -1.238 -7.155 1.00 92.00 215 PRO A C 1
ATOM 1740 O O . PRO A 1 215 ? -13.039 -1.831 -8.161 1.00 92.00 215 PRO A O 1
ATOM 1743 N N . GLN A 1 216 ? -12.593 -0.855 -6.186 1.00 92.44 216 GLN A N 1
ATOM 1744 C CA . GLN A 1 216 ? -11.138 -0.990 -6.275 1.00 92.44 216 GLN A CA 1
ATOM 1745 C C . GLN A 1 216 ? -10.658 -2.372 -5.818 1.00 92.44 216 GLN A C 1
ATOM 1747 O O . GLN A 1 216 ? -9.791 -2.964 -6.464 1.00 92.44 216 GLN A O 1
ATOM 1752 N N . PHE A 1 217 ? -11.253 -2.919 -4.757 1.00 94.69 217 PHE A N 1
ATOM 1753 C CA . PHE A 1 217 ? -10.801 -4.141 -4.082 1.00 94.69 217 PHE A CA 1
ATOM 1754 C C . PHE A 1 217 ? -11.716 -5.335 -4.389 1.00 94.69 217 PHE A C 1
ATOM 1756 O O . PHE A 1 217 ? -12.192 -6.048 -3.507 1.00 94.69 217 PHE A O 1
ATOM 1763 N N . SER A 1 218 ? -11.981 -5.545 -5.681 1.00 92.62 218 SER A N 1
ATOM 1764 C CA . SER A 1 218 ? -12.740 -6.689 -6.193 1.00 92.62 218 SER A CA 1
ATOM 1765 C C . SER A 1 218 ? -11.822 -7.701 -6.873 1.00 92.62 218 SER A C 1
ATOM 1767 O O . SER A 1 218 ? -11.023 -7.348 -7.745 1.00 92.62 218 SER A O 1
ATOM 1769 N N . MET A 1 219 ? -12.014 -8.989 -6.564 1.00 93.56 219 MET A N 1
ATOM 1770 C CA . MET A 1 219 ? -11.309 -10.081 -7.247 1.00 93.56 219 MET A CA 1
ATOM 1771 C C . MET A 1 219 ? -11.568 -10.067 -8.760 1.00 93.56 219 MET A C 1
ATOM 1773 O O . MET A 1 219 ? -10.689 -10.418 -9.542 1.00 93.56 219 MET A O 1
ATOM 1777 N N . GLN A 1 220 ? -12.753 -9.627 -9.199 1.00 94.69 220 GLN A N 1
ATOM 1778 C CA . GLN A 1 220 ? -13.061 -9.511 -10.626 1.00 94.69 220 GLN A CA 1
ATOM 1779 C C . GLN A 1 220 ? -12.115 -8.521 -11.312 1.00 94.69 220 GLN A C 1
ATOM 1781 O O . GLN A 1 220 ? -11.558 -8.841 -12.360 1.00 94.69 220 GLN A O 1
ATOM 1786 N N . ARG A 1 221 ? -11.900 -7.351 -10.698 1.00 95.31 221 ARG A N 1
ATOM 1787 C CA . ARG A 1 221 ? -10.967 -6.335 -11.197 1.00 95.31 221 ARG A CA 1
ATOM 1788 C C . ARG A 1 221 ? -9.553 -6.902 -11.259 1.00 95.31 221 ARG A C 1
ATOM 1790 O O . ARG A 1 221 ? -8.930 -6.852 -12.312 1.00 95.31 221 ARG A O 1
ATOM 1797 N N . GLN A 1 222 ? -9.091 -7.519 -10.170 1.00 95.06 222 GLN A N 1
ATOM 1798 C CA . GLN A 1 222 ? -7.759 -8.124 -10.108 1.00 95.06 222 GLN A CA 1
ATOM 1799 C C . GLN A 1 222 ? -7.541 -9.154 -11.227 1.00 95.06 222 GLN A C 1
ATOM 1801 O O . GLN A 1 222 ? -6.519 -9.120 -11.904 1.00 95.06 222 GLN A O 1
ATOM 1806 N N . VAL A 1 223 ? -8.492 -10.065 -11.453 1.00 97.19 223 VAL A N 1
ATOM 1807 C CA . VAL A 1 223 ? -8.364 -11.084 -12.509 1.00 97.19 223 VAL A CA 1
ATOM 1808 C C . VAL A 1 223 ? -8.326 -10.445 -13.896 1.00 97.19 223 VAL A C 1
ATOM 1810 O O . VAL A 1 223 ? -7.504 -10.850 -14.716 1.00 97.19 223 VAL A O 1
ATOM 1813 N N . ILE A 1 224 ? -9.167 -9.440 -14.160 1.00 97.19 224 ILE A N 1
ATOM 1814 C CA . ILE A 1 224 ? -9.160 -8.698 -15.430 1.00 97.19 224 ILE A CA 1
ATOM 1815 C C . ILE A 1 224 ? -7.788 -8.052 -15.664 1.00 97.19 224 ILE A C 1
ATOM 1817 O O . ILE A 1 224 ? -7.215 -8.222 -16.742 1.00 97.19 224 ILE A O 1
ATOM 1821 N N . ASP A 1 225 ? -7.234 -7.380 -14.652 1.00 96.56 225 ASP A N 1
ATOM 1822 C CA . ASP A 1 225 ? -5.924 -6.729 -14.734 1.00 96.56 225 ASP A CA 1
ATOM 1823 C C . ASP A 1 225 ? -4.817 -7.750 -15.031 1.00 96.56 225 ASP A C 1
ATOM 1825 O O . ASP A 1 225 ? -4.011 -7.540 -15.940 1.00 96.56 225 ASP A O 1
ATOM 1829 N N . TYR A 1 226 ? -4.804 -8.888 -14.328 1.00 97.44 226 TYR A N 1
ATOM 1830 C CA . TYR A 1 226 ? -3.830 -9.963 -14.551 1.00 97.44 226 TYR A CA 1
ATOM 1831 C C . TYR A 1 226 ? -3.932 -10.553 -15.961 1.00 97.44 226 TYR A C 1
ATOM 1833 O O . TYR A 1 226 ? -2.916 -10.768 -16.625 1.00 97.44 226 TYR A O 1
ATOM 1841 N N . VAL A 1 227 ? -5.151 -10.808 -16.440 1.00 97.81 227 VAL A N 1
ATOM 1842 C CA . VAL A 1 227 ? -5.377 -11.366 -17.777 1.00 97.81 227 VAL A CA 1
ATOM 1843 C C . VAL A 1 227 ? -4.894 -10.404 -18.856 1.00 97.81 227 VAL A C 1
ATOM 1845 O O . VAL A 1 227 ? -4.132 -10.814 -19.731 1.00 97.81 227 VAL A O 1
ATOM 1848 N N . ASN A 1 228 ? -5.276 -9.132 -18.769 1.00 97.38 228 ASN A N 1
ATOM 1849 C CA . ASN A 1 228 ? -4.981 -8.147 -19.806 1.00 97.38 228 ASN A CA 1
ATOM 1850 C C . ASN A 1 228 ? -3.535 -7.644 -19.771 1.00 97.38 228 ASN A C 1
ATOM 1852 O O . ASN A 1 228 ? -2.959 -7.384 -20.824 1.00 97.38 228 ASN A O 1
ATOM 1856 N N . THR A 1 229 ? -2.942 -7.519 -18.584 1.00 95.69 229 THR A N 1
ATOM 1857 C CA . THR A 1 229 ? -1.610 -6.913 -18.417 1.00 95.69 229 THR A CA 1
ATOM 1858 C C . THR A 1 229 ? -0.494 -7.951 -18.447 1.00 95.69 229 THR A C 1
ATOM 1860 O O . THR A 1 229 ? 0.606 -7.653 -18.904 1.00 95.69 229 THR A O 1
ATOM 1863 N N . LEU A 1 230 ? -0.759 -9.177 -17.979 1.00 94.50 230 LEU A N 1
ATOM 1864 C CA . LEU A 1 230 ? 0.267 -10.212 -17.835 1.00 94.50 230 LEU A CA 1
ATOM 1865 C C . LEU A 1 230 ? 0.013 -11.403 -18.762 1.00 94.50 230 LEU A C 1
ATOM 1867 O O . LEU A 1 230 ? 0.855 -11.707 -19.606 1.00 94.50 230 LEU A O 1
ATOM 1871 N N . TYR A 1 231 ? -1.132 -12.081 -18.636 1.00 96.69 231 TYR A N 1
ATOM 1872 C CA . TYR A 1 231 ? -1.318 -13.385 -19.284 1.00 96.69 231 TYR A CA 1
ATOM 1873 C C . TYR A 1 231 ? -1.479 -13.305 -20.807 1.00 96.69 231 TYR A C 1
ATOM 1875 O O . TYR A 1 231 ? -0.759 -14.002 -21.523 1.00 96.69 231 TYR A O 1
ATOM 1883 N N . VAL A 1 232 ? -2.371 -12.454 -21.320 1.00 97.44 232 VAL A N 1
ATOM 1884 C CA . VAL A 1 232 ? -2.599 -12.303 -22.770 1.00 97.44 232 VAL A CA 1
ATOM 1885 C C . VAL A 1 232 ? -1.360 -11.751 -23.493 1.00 97.44 232 VAL A C 1
ATOM 1887 O O . VAL A 1 232 ? -0.978 -12.322 -24.523 1.00 97.44 232 VAL A O 1
ATOM 1890 N N . PRO A 1 233 ? -0.662 -10.714 -22.981 1.00 94.75 233 PRO A N 1
ATOM 1891 C CA . PRO A 1 233 ? 0.593 -10.261 -23.578 1.00 94.75 233 PRO A CA 1
ATOM 1892 C C . PRO A 1 233 ? 1.679 -11.343 -23.580 1.00 94.75 233 PRO A C 1
ATOM 1894 O O . PRO A 1 233 ? 2.348 -11.540 -24.598 1.00 94.75 233 PRO A O 1
ATOM 1897 N N . ALA A 1 234 ? 1.826 -12.093 -22.481 1.00 94.50 234 ALA A N 1
ATOM 1898 C CA . ALA A 1 234 ? 2.799 -13.180 -22.392 1.00 94.50 234 ALA A CA 1
ATOM 1899 C C . ALA A 1 234 ? 2.493 -14.317 -23.378 1.00 94.50 234 ALA A C 1
ATOM 1901 O O . ALA A 1 234 ? 3.410 -14.814 -24.036 1.00 94.50 234 ALA A O 1
ATOM 1902 N N . GLN A 1 235 ? 1.221 -14.700 -23.527 1.00 96.31 235 GLN A N 1
ATOM 1903 C CA . GLN A 1 235 ? 0.792 -15.692 -24.513 1.00 96.31 235 GLN A CA 1
ATOM 1904 C C . GLN A 1 235 ? 1.094 -15.221 -25.939 1.00 96.31 235 GLN A C 1
ATOM 1906 O O . GLN A 1 235 ? 1.769 -15.929 -26.683 1.00 96.31 235 GLN A O 1
ATOM 1911 N N . THR A 1 236 ? 0.666 -14.005 -26.287 1.00 95.50 236 THR A N 1
ATOM 1912 C CA . THR A 1 236 ? 0.849 -13.416 -27.624 1.00 95.50 236 THR A CA 1
ATOM 1913 C C . THR A 1 236 ? 2.330 -13.361 -28.002 1.00 95.50 236 THR A C 1
ATOM 1915 O O . THR A 1 236 ? 2.732 -13.780 -29.090 1.00 95.50 236 THR A O 1
ATOM 1918 N N . ARG A 1 237 ? 3.176 -12.905 -27.070 1.00 93.81 237 ARG A N 1
ATOM 1919 C CA . ARG A 1 237 ? 4.632 -12.913 -27.228 1.00 93.81 237 ARG A CA 1
ATOM 1920 C C . ARG A 1 237 ? 5.182 -14.330 -27.376 1.00 93.81 237 ARG A C 1
ATOM 1922 O O . ARG A 1 237 ? 6.046 -14.558 -28.219 1.00 93.81 237 ARG A O 1
ATOM 1929 N N . GLY A 1 238 ? 4.709 -15.268 -26.559 1.00 94.56 238 GLY A N 1
ATOM 1930 C CA . GLY A 1 238 ? 5.112 -16.669 -26.613 1.00 94.56 238 GLY A CA 1
ATOM 1931 C C . GLY A 1 238 ? 4.831 -17.300 -27.975 1.00 94.56 238 GLY A C 1
ATOM 1932 O O . GLY A 1 238 ? 5.707 -17.958 -28.531 1.00 94.56 238 GLY A O 1
ATOM 1933 N N . ASP A 1 239 ? 3.653 -17.057 -28.544 1.00 95.94 239 ASP A N 1
ATOM 1934 C CA . ASP A 1 239 ? 3.263 -17.590 -29.850 1.00 95.94 239 ASP A CA 1
ATOM 1935 C C . ASP A 1 239 ? 4.102 -16.985 -30.984 1.00 95.94 239 ASP A C 1
ATOM 1937 O O . ASP A 1 239 ? 4.635 -17.731 -31.811 1.00 95.94 239 ASP A O 1
ATOM 1941 N N . ARG A 1 240 ? 4.341 -15.664 -30.958 1.00 94.88 240 ARG A N 1
ATOM 1942 C CA . ARG A 1 240 ? 5.278 -14.985 -31.874 1.00 94.88 240 ARG A CA 1
ATOM 1943 C C . ARG A 1 240 ? 6.677 -15.605 -31.808 1.00 94.88 240 ARG A C 1
ATOM 1945 O O . ARG A 1 240 ? 7.243 -15.971 -32.833 1.00 94.88 240 ARG A O 1
ATOM 1952 N N . MET A 1 241 ? 7.209 -15.805 -30.601 1.00 95.44 241 MET A N 1
ATOM 1953 C CA . MET A 1 241 ? 8.557 -16.349 -30.388 1.00 95.44 241 MET A CA 1
ATOM 1954 C C . MET A 1 241 ? 8.708 -17.822 -30.805 1.00 95.44 241 MET A C 1
ATOM 1956 O O . MET A 1 241 ? 9.824 -18.252 -31.103 1.00 95.44 241 MET A O 1
ATOM 1960 N N . ARG A 1 242 ? 7.616 -18.601 -30.853 1.00 96.62 242 ARG A N 1
ATOM 1961 C CA . ARG A 1 242 ? 7.609 -19.979 -31.389 1.00 96.62 242 ARG A CA 1
ATOM 1962 C C . ARG A 1 242 ? 7.455 -20.032 -32.912 1.00 96.62 242 ARG A C 1
ATOM 1964 O O . ARG A 1 242 ? 7.764 -21.062 -33.516 1.00 96.62 242 ARG A O 1
ATOM 1971 N N . GLY A 1 243 ? 6.995 -18.946 -33.533 1.00 94.81 243 GLY A N 1
ATOM 1972 C CA . GLY A 1 243 ? 6.808 -18.838 -34.977 1.00 94.81 243 GLY A CA 1
ATOM 1973 C C . GLY A 1 243 ? 8.087 -19.105 -35.779 1.00 94.81 243 GLY A C 1
ATOM 1974 O O . GLY A 1 243 ? 9.205 -18.963 -35.279 1.00 94.81 243 GLY A O 1
ATOM 1975 N N . ALA A 1 244 ? 7.916 -19.523 -37.038 1.00 95.50 244 ALA A N 1
ATOM 1976 C CA . ALA A 1 244 ? 9.001 -19.737 -38.003 1.00 95.50 244 ALA A CA 1
ATOM 1977 C C . ALA A 1 244 ? 10.200 -20.538 -37.443 1.00 95.50 244 ALA A C 1
ATOM 1979 O O . ALA A 1 244 ? 11.356 -20.155 -37.616 1.00 95.50 244 ALA A O 1
ATOM 1980 N N . ASN A 1 245 ? 9.934 -21.647 -36.739 1.00 96.25 245 ASN A N 1
ATOM 1981 C CA . ASN A 1 245 ? 10.965 -22.471 -36.092 1.00 96.25 245 ASN A CA 1
ATOM 1982 C C . ASN A 1 245 ? 11.878 -21.658 -35.145 1.00 96.25 245 ASN A C 1
ATOM 1984 O O . ASN A 1 245 ? 13.112 -21.784 -35.163 1.00 96.25 245 ASN A O 1
ATOM 1988 N N . PHE A 1 246 ? 11.250 -20.823 -34.310 1.00 97.50 246 PHE A N 1
ATOM 1989 C CA . PHE A 1 246 ? 11.895 -19.972 -33.308 1.00 97.50 246 PHE A CA 1
ATOM 1990 C C . PHE A 1 246 ? 12.858 -18.926 -33.894 1.00 97.50 246 PHE A C 1
ATOM 1992 O O . PHE A 1 246 ? 13.841 -18.569 -33.242 1.00 97.50 246 PHE A O 1
ATOM 1999 N N . ALA A 1 247 ? 12.631 -18.454 -35.125 1.00 97.12 247 ALA A N 1
ATOM 2000 C CA . ALA A 1 247 ? 13.547 -17.527 -35.798 1.00 97.12 247 ALA A CA 1
ATOM 2001 C C . ALA A 1 247 ? 13.780 -16.237 -34.989 1.00 97.12 247 ALA A C 1
ATOM 2003 O O . ALA A 1 247 ? 14.926 -15.879 -34.716 1.00 97.12 247 ALA A O 1
ATOM 2004 N N . GLU A 1 248 ? 12.705 -15.586 -34.536 1.00 95.44 248 GLU A N 1
ATOM 2005 C CA . GLU A 1 248 ? 12.796 -14.356 -33.738 1.00 95.44 248 GLU A CA 1
ATOM 2006 C C . GLU A 1 248 ? 13.445 -14.594 -32.372 1.00 95.44 248 GLU A C 1
ATOM 2008 O O . GLU A 1 248 ? 14.308 -13.824 -31.952 1.00 95.44 248 GLU A O 1
ATOM 2013 N N . ALA A 1 249 ? 13.110 -15.704 -31.708 1.00 96.19 249 ALA A N 1
ATOM 2014 C CA . ALA A 1 249 ? 13.712 -16.064 -30.427 1.00 96.19 249 ALA A CA 1
ATOM 2015 C C . ALA A 1 249 ? 15.225 -16.314 -30.551 1.00 96.19 249 ALA A C 1
ATOM 2017 O O . ALA A 1 249 ? 15.998 -15.858 -29.706 1.00 96.19 249 ALA A O 1
ATOM 2018 N N . LYS A 1 250 ? 15.669 -16.986 -31.623 1.00 97.31 250 LYS A N 1
ATOM 2019 C CA . LYS A 1 250 ? 17.096 -17.190 -31.930 1.00 97.31 250 LYS A CA 1
ATOM 2020 C C . LYS A 1 250 ? 17.799 -15.862 -32.212 1.00 97.31 250 LYS A C 1
ATOM 2022 O O . LYS A 1 250 ? 18.879 -15.629 -31.674 1.00 97.31 250 LYS A O 1
ATOM 2027 N N . ALA A 1 251 ? 17.177 -14.975 -32.990 1.00 95.69 251 ALA A N 1
ATOM 2028 C CA . ALA A 1 251 ? 17.710 -13.641 -33.259 1.00 95.69 251 ALA A CA 1
ATOM 2029 C C . ALA A 1 251 ? 17.794 -12.782 -31.984 1.00 95.69 251 ALA A C 1
ATOM 2031 O O . ALA A 1 251 ? 18.769 -12.059 -31.792 1.00 95.69 251 ALA A O 1
ATOM 2032 N N . LEU A 1 252 ? 16.802 -12.867 -31.089 1.00 95.50 252 LEU A N 1
ATOM 2033 C CA . LEU A 1 252 ? 16.828 -12.209 -29.780 1.00 95.50 252 LEU A CA 1
ATOM 2034 C C . LEU A 1 252 ? 17.956 -12.742 -28.901 1.00 95.50 252 LEU A C 1
ATOM 2036 O O . LEU A 1 252 ? 18.673 -11.959 -28.285 1.00 95.50 252 LEU A O 1
ATOM 2040 N N . ALA A 1 253 ? 18.130 -14.062 -28.849 1.00 95.88 253 ALA A N 1
ATOM 2041 C CA . ALA A 1 253 ? 19.187 -14.692 -28.067 1.00 95.88 253 ALA A CA 1
ATOM 2042 C C . ALA A 1 253 ? 20.585 -14.289 -28.563 1.00 95.88 253 ALA A C 1
ATOM 2044 O O . ALA A 1 253 ? 21.420 -13.892 -27.750 1.00 95.88 253 ALA A O 1
ATOM 2045 N N . ALA A 1 254 ? 20.813 -14.326 -29.880 1.00 96.06 254 ALA A N 1
ATOM 2046 C CA . ALA A 1 254 ? 22.073 -13.904 -30.488 1.00 96.06 254 ALA A CA 1
ATOM 2047 C C . ALA A 1 254 ? 22.369 -12.425 -30.198 1.00 96.06 254 ALA A C 1
ATOM 2049 O O . ALA A 1 254 ? 23.445 -12.099 -29.705 1.00 96.06 254 ALA A O 1
ATOM 2050 N N . TRP A 1 255 ? 21.386 -11.544 -30.404 1.00 95.25 255 TRP A N 1
ATOM 2051 C CA . TRP A 1 255 ? 21.527 -10.119 -30.100 1.00 95.25 255 TRP A CA 1
ATOM 2052 C C . TRP A 1 255 ? 21.834 -9.871 -28.614 1.00 95.25 255 TRP A C 1
ATOM 2054 O O . TRP A 1 255 ? 22.771 -9.144 -28.297 1.00 95.25 255 TRP A O 1
ATOM 2064 N N . LYS A 1 256 ? 21.128 -10.540 -27.688 1.00 95.31 256 LYS A N 1
ATOM 2065 C CA . LYS A 1 256 ? 21.404 -10.436 -26.242 1.00 95.31 256 LYS A CA 1
ATOM 2066 C C . LYS A 1 256 ? 22.827 -10.860 -25.889 1.00 95.31 256 LYS A C 1
ATOM 2068 O O . LYS A 1 256 ? 23.423 -10.284 -24.981 1.00 95.31 256 LYS A O 1
ATOM 2073 N N . GLN A 1 257 ? 23.350 -11.890 -26.552 1.00 95.19 257 GLN A N 1
ATOM 2074 C CA . GLN A 1 257 ? 24.720 -12.349 -26.347 1.00 95.19 257 GLN A CA 1
ATOM 2075 C C . GLN A 1 257 ? 25.732 -11.310 -26.838 1.00 95.19 257 GLN A C 1
ATOM 2077 O O . GLN A 1 257 ? 26.672 -11.010 -26.105 1.00 95.19 257 GLN A O 1
ATOM 2082 N N . THR A 1 258 ? 25.514 -10.733 -28.023 1.00 93.44 258 THR A N 1
ATOM 2083 C CA . THR A 1 258 ? 26.356 -9.659 -28.568 1.00 93.44 258 THR A CA 1
ATOM 2084 C C . THR A 1 258 ? 26.394 -8.460 -27.629 1.00 93.44 258 THR A C 1
ATOM 2086 O O . THR A 1 258 ? 27.474 -8.101 -27.169 1.00 93.44 258 THR A O 1
ATOM 2089 N N . VAL A 1 259 ? 25.225 -7.929 -27.252 1.00 94.25 259 VAL A N 1
ATOM 2090 C CA . VAL A 1 259 ? 25.121 -6.760 -26.368 1.00 94.25 259 VAL A CA 1
ATOM 2091 C C . VAL A 1 259 ? 25.813 -7.009 -25.030 1.00 94.25 259 VAL A C 1
ATOM 2093 O O . VAL A 1 259 ? 26.540 -6.156 -24.536 1.00 94.25 259 VAL A O 1
ATOM 2096 N N . ARG A 1 260 ? 25.639 -8.190 -24.421 1.00 94.31 260 ARG A N 1
ATOM 2097 C CA . ARG A 1 260 ? 26.331 -8.519 -23.160 1.00 94.31 260 ARG A CA 1
ATOM 2098 C C . ARG A 1 260 ? 27.854 -8.529 -23.296 1.00 94.31 260 ARG A C 1
ATOM 2100 O O . ARG A 1 260 ? 28.530 -8.236 -22.315 1.00 94.31 260 ARG A O 1
ATOM 2107 N N . GLY A 1 261 ? 28.380 -8.878 -24.468 1.00 93.12 261 GLY A N 1
ATOM 2108 C CA . GLY A 1 261 ? 29.818 -8.889 -24.738 1.00 93.12 261 GLY A CA 1
ATOM 2109 C C . GLY A 1 261 ? 30.417 -7.496 -24.948 1.00 93.12 261 GLY A C 1
ATOM 2110 O O . GLY A 1 261 ? 31.556 -7.269 -24.555 1.00 93.12 261 GLY A O 1
ATOM 2111 N N . SER A 1 262 ? 29.654 -6.569 -25.526 1.00 93.00 262 SER A N 1
ATOM 2112 C CA . SER A 1 262 ? 30.096 -5.219 -25.914 1.00 93.00 262 SER A CA 1
ATOM 2113 C C . SER A 1 262 ? 29.721 -4.122 -24.908 1.00 93.00 262 SER A C 1
ATOM 2115 O O . SER A 1 262 ? 30.322 -3.051 -24.921 1.00 93.00 262 SER A O 1
ATOM 2117 N N . TRP A 1 263 ? 28.758 -4.352 -24.001 1.00 95.62 263 TRP A N 1
ATOM 2118 C CA . TRP A 1 263 ? 28.206 -3.306 -23.117 1.00 95.62 263 TRP A CA 1
ATOM 2119 C C . TRP A 1 263 ? 29.236 -2.624 -22.203 1.00 95.62 263 TRP A C 1
ATOM 2121 O O . TRP A 1 263 ? 29.024 -1.512 -21.709 1.00 95.62 263 TRP A O 1
ATOM 2131 N N . ASN A 1 264 ? 30.366 -3.284 -21.946 1.00 94.69 264 ASN A N 1
ATOM 2132 C CA . ASN A 1 264 ? 31.457 -2.692 -21.176 1.00 94.69 264 ASN A CA 1
ATOM 2133 C C . ASN A 1 264 ? 32.144 -1.520 -21.880 1.00 94.69 264 ASN A C 1
ATOM 2135 O O . ASN A 1 264 ? 32.707 -0.670 -21.194 1.00 94.69 264 ASN A O 1
ATOM 2139 N N . ASP A 1 265 ? 32.015 -1.424 -23.201 1.00 94.44 265 ASP A N 1
ATOM 2140 C CA . ASP A 1 265 ? 32.585 -0.332 -23.980 1.00 94.44 265 ASP A CA 1
ATOM 2141 C C . ASP A 1 265 ? 31.676 0.899 -24.019 1.00 94.44 265 ASP A C 1
ATOM 2143 O O . ASP A 1 265 ? 32.154 1.987 -24.338 1.00 94.44 265 ASP A O 1
ATOM 2147 N N . VAL A 1 266 ? 30.389 0.761 -23.672 1.00 96.44 266 VAL A N 1
ATOM 2148 C CA . VAL A 1 266 ? 29.436 1.877 -23.677 1.00 96.44 266 VAL A CA 1
ATOM 2149 C C . VAL A 1 266 ? 29.781 2.866 -22.566 1.00 96.44 266 VAL A C 1
ATOM 2151 O O . VAL A 1 266 ? 29.805 2.512 -21.382 1.00 96.44 266 VAL A O 1
ATOM 2154 N N . ARG A 1 267 ? 29.999 4.127 -22.945 1.00 96.62 267 ARG A N 1
ATOM 2155 C CA . ARG A 1 267 ? 30.244 5.250 -22.032 1.00 96.62 267 ARG A CA 1
ATOM 2156 C C . ARG A 1 267 ? 29.186 6.316 -22.238 1.00 96.62 267 ARG A C 1
ATOM 2158 O O . ARG A 1 267 ? 28.734 6.546 -23.357 1.00 96.62 267 ARG A O 1
ATOM 2165 N N . LEU A 1 268 ? 28.818 6.971 -21.150 1.00 97.12 268 LEU A N 1
ATOM 2166 C CA . LEU A 1 268 ? 27.813 8.017 -21.128 1.00 97.12 268 LEU A CA 1
ATOM 2167 C C . LEU A 1 268 ? 28.359 9.171 -20.298 1.00 97.12 268 LEU A C 1
ATOM 2169 O O . LEU A 1 268 ? 28.923 8.944 -19.231 1.00 97.12 268 LEU A O 1
ATOM 2173 N N . GLU A 1 269 ? 28.192 10.387 -20.795 1.00 96.12 269 GLU A N 1
ATOM 2174 C CA . GLU A 1 269 ? 28.485 11.609 -20.060 1.00 96.12 269 GLU A CA 1
ATOM 2175 C C . GLU A 1 269 ? 27.312 12.569 -20.243 1.00 96.12 269 GLU A C 1
ATOM 2177 O O . GLU A 1 269 ? 26.832 12.776 -21.361 1.00 96.12 269 GLU A O 1
ATOM 2182 N N . ALA A 1 270 ? 26.858 13.165 -19.151 1.00 93.19 270 ALA A N 1
ATOM 2183 C CA . ALA A 1 270 ? 25.829 14.187 -19.151 1.00 93.19 270 ALA A CA 1
ATOM 2184 C C . ALA A 1 270 ? 26.366 15.419 -18.428 1.00 93.19 270 ALA A C 1
ATOM 2186 O O . ALA A 1 270 ? 27.121 15.300 -17.466 1.00 93.19 270 ALA A O 1
ATOM 2187 N N . ASN A 1 271 ? 25.985 16.600 -18.909 1.00 82.62 271 ASN A N 1
ATOM 2188 C CA . ASN A 1 271 ? 26.152 17.823 -18.139 1.00 82.62 271 ASN A CA 1
ATOM 2189 C C . ASN A 1 271 ? 24.756 18.297 -17.750 1.00 82.62 271 ASN A C 1
ATOM 2191 O O . ASN A 1 271 ? 23.954 18.646 -18.618 1.00 82.62 271 ASN A O 1
ATOM 2195 N N . LEU A 1 272 ? 24.461 18.214 -16.458 1.00 80.81 272 LEU A N 1
ATOM 2196 C CA . LEU A 1 272 ? 23.158 18.523 -15.891 1.00 80.81 272 LEU A CA 1
ATOM 2197 C C . LEU A 1 272 ? 23.335 19.761 -15.020 1.00 80.81 272 LEU A C 1
ATOM 2199 O O . LEU A 1 272 ? 23.949 19.697 -13.958 1.00 80.81 272 LEU A O 1
ATOM 2203 N N . GLU A 1 273 ? 22.829 20.895 -15.491 1.00 69.31 273 GLU A N 1
ATOM 2204 C CA . GLU A 1 273 ? 22.792 22.124 -14.705 1.00 69.31 273 GLU A CA 1
ATOM 2205 C C . GLU A 1 273 ? 21.447 22.201 -13.976 1.00 69.31 273 GLU A C 1
ATOM 2207 O O . GLU A 1 273 ? 20.389 21.951 -14.558 1.00 69.31 273 GLU A O 1
ATOM 2212 N N . GLY A 1 274 ? 21.496 22.476 -12.671 1.00 65.50 274 GLY A N 1
ATOM 2213 C CA . GLY A 1 274 ? 20.302 22.624 -11.847 1.00 65.50 274 GLY A CA 1
ATOM 2214 C C . GLY A 1 274 ? 19.680 24.002 -12.044 1.00 65.50 274 GLY A C 1
ATOM 2215 O O . GLY A 1 274 ? 20.346 25.014 -11.839 1.00 65.50 274 GLY A O 1
ATOM 2216 N N . GLU A 1 275 ? 18.394 24.041 -12.382 1.00 70.75 275 GLU A N 1
ATOM 2217 C CA . GLU A 1 275 ? 17.622 25.278 -12.497 1.00 70.75 275 GLU A CA 1
ATOM 2218 C C . GLU A 1 275 ? 16.378 25.222 -11.605 1.00 70.75 275 GLU A C 1
ATOM 2220 O O . GLU A 1 275 ? 15.724 24.184 -11.476 1.00 70.75 275 GLU A O 1
ATOM 2225 N N . ALA A 1 276 ? 16.035 26.356 -10.990 1.00 74.06 276 ALA A N 1
ATOM 2226 C CA . ALA A 1 276 ? 14.767 26.507 -10.289 1.00 74.06 276 ALA A CA 1
ATOM 2227 C C . ALA A 1 276 ? 13.639 26.658 -11.318 1.00 74.06 276 ALA A C 1
ATOM 2229 O O . ALA A 1 276 ? 13.614 27.619 -12.088 1.00 74.06 276 ALA A O 1
ATOM 2230 N N . LEU A 1 277 ? 12.702 25.712 -11.323 1.00 78.38 277 LEU A N 1
ATOM 2231 C CA . LEU A 1 277 ? 11.631 25.629 -12.315 1.00 78.38 277 LEU A CA 1
ATOM 2232 C C . LEU A 1 277 ? 10.266 25.606 -11.640 1.00 78.38 277 LEU A C 1
ATOM 2234 O O . LEU A 1 277 ? 10.119 25.177 -10.496 1.00 78.38 277 LEU A O 1
ATOM 2238 N N . HIS A 1 278 ? 9.247 26.042 -12.376 1.00 80.88 278 HIS A N 1
ATOM 2239 C CA . HIS A 1 278 ? 7.857 25.865 -11.974 1.00 80.88 278 HIS A CA 1
ATOM 2240 C C . HIS A 1 278 ? 7.311 24.520 -12.477 1.00 80.88 278 HIS A C 1
ATOM 2242 O O . HIS A 1 278 ? 7.830 23.933 -13.428 1.00 80.88 278 HIS A O 1
ATOM 2248 N N . VAL A 1 279 ? 6.213 24.054 -11.878 1.00 83.44 279 VAL A N 1
ATOM 2249 C CA . VAL A 1 279 ? 5.470 22.880 -12.367 1.00 83.44 279 VAL A CA 1
ATOM 2250 C C . VAL A 1 279 ? 5.030 23.111 -13.814 1.00 83.44 279 VAL A C 1
ATOM 2252 O O . VAL A 1 279 ? 4.566 24.201 -14.157 1.00 83.44 279 VAL A O 1
ATOM 2255 N N . GLY A 1 280 ? 5.221 22.114 -14.677 1.00 83.19 280 GLY A N 1
ATOM 2256 C CA . GLY A 1 280 ? 5.018 22.229 -16.124 1.00 83.19 280 GLY A CA 1
ATOM 2257 C C . GLY A 1 280 ? 6.145 22.952 -16.872 1.00 83.19 280 GLY A C 1
ATOM 2258 O O . GLY A 1 280 ? 6.093 23.045 -18.095 1.00 83.19 280 GLY A O 1
ATOM 2259 N N . GLY A 1 281 ? 7.164 23.454 -16.167 1.00 86.81 281 GLY A N 1
ATOM 2260 C CA . GLY A 1 281 ? 8.398 23.950 -16.769 1.00 86.81 281 GLY A CA 1
ATOM 2261 C C . GLY A 1 281 ? 9.196 22.821 -17.422 1.00 86.81 281 GLY A C 1
ATOM 2262 O O . GLY A 1 281 ? 8.966 21.638 -17.155 1.00 86.81 281 GLY A O 1
ATOM 2263 N N . THR A 1 282 ? 10.141 23.179 -18.288 1.00 89.12 282 THR A N 1
ATOM 2264 C CA . THR A 1 282 ? 10.910 22.207 -19.073 1.00 89.12 282 THR A CA 1
ATOM 2265 C C . THR A 1 282 ? 12.411 22.415 -18.952 1.00 89.12 282 THR A C 1
ATOM 2267 O O . THR A 1 282 ? 12.872 23.547 -19.065 1.00 89.12 282 THR A O 1
ATOM 2270 N N . VAL A 1 283 ? 13.167 21.322 -18.845 1.00 89.25 283 VAL A N 1
ATOM 2271 C CA . VAL A 1 283 ? 14.637 21.301 -18.917 1.00 89.25 283 VAL A CA 1
ATOM 2272 C C . VAL A 1 283 ? 15.072 20.641 -20.207 1.00 89.25 283 VAL A C 1
ATOM 2274 O O . VAL A 1 283 ? 14.627 19.540 -20.531 1.00 89.25 283 VAL A O 1
ATOM 2277 N N . THR A 1 284 ? 15.988 21.281 -20.930 1.00 91.88 284 THR A N 1
ATOM 2278 C CA . THR A 1 284 ? 16.686 20.608 -22.027 1.00 91.88 284 THR A CA 1
ATOM 2279 C C . THR A 1 284 ? 17.849 19.812 -21.457 1.00 91.88 284 THR A C 1
ATOM 2281 O O . THR A 1 284 ? 18.835 20.383 -21.003 1.00 91.88 284 THR A O 1
ATOM 2284 N N . VAL A 1 285 ? 17.752 18.489 -21.516 1.00 93.56 285 VAL A N 1
ATOM 2285 C CA . VAL A 1 285 ? 18.839 17.593 -21.127 1.00 93.56 285 VAL A CA 1
ATOM 2286 C C . VAL A 1 285 ? 19.705 17.310 -22.342 1.00 93.56 285 VAL A C 1
ATOM 2288 O O . VAL A 1 285 ? 19.198 17.049 -23.439 1.00 93.56 285 VAL A O 1
ATOM 2291 N N . LYS A 1 286 ? 21.022 17.361 -22.145 1.00 94.81 286 LYS A N 1
ATOM 2292 C CA . LYS A 1 286 ? 22.019 16.998 -23.148 1.00 94.81 286 LYS A CA 1
ATOM 2293 C C . LYS A 1 286 ? 22.957 15.946 -22.582 1.00 94.81 286 LYS A C 1
ATOM 2295 O O . LYS A 1 286 ? 23.385 16.030 -21.433 1.00 94.81 286 LYS A O 1
ATOM 2300 N N . ALA A 1 287 ? 23.291 14.974 -23.413 1.00 96.56 287 ALA A N 1
ATOM 2301 C CA . ALA A 1 287 ? 24.255 13.939 -23.091 1.00 96.56 287 ALA A CA 1
ATOM 2302 C C . ALA A 1 287 ? 25.090 13.608 -24.322 1.00 96.56 287 ALA A C 1
ATOM 2304 O O . ALA A 1 287 ? 24.677 13.845 -25.457 1.00 96.56 287 ALA A O 1
ATOM 2305 N N . LYS A 1 288 ? 26.257 13.021 -24.099 1.00 96.38 288 LYS A N 1
ATOM 2306 C CA . LYS A 1 288 ? 27.049 12.383 -25.143 1.00 96.38 288 LYS A CA 1
ATOM 2307 C C . LYS A 1 288 ? 27.280 10.927 -24.774 1.00 96.38 288 LYS A C 1
ATOM 2309 O O . LYS A 1 288 ? 27.503 10.606 -23.607 1.00 96.38 288 LYS A O 1
ATOM 2314 N N . ALA A 1 289 ? 27.219 10.046 -25.764 1.00 97.38 289 ALA A N 1
ATOM 2315 C CA . ALA A 1 289 ? 27.461 8.624 -25.569 1.00 97.38 289 ALA A CA 1
ATOM 2316 C C . ALA A 1 289 ? 28.479 8.092 -26.576 1.00 97.38 289 ALA A C 1
ATOM 2318 O O . ALA A 1 289 ? 28.419 8.395 -27.769 1.00 97.38 289 ALA A O 1
ATOM 2319 N N . TRP A 1 290 ? 29.390 7.262 -26.084 1.00 96.81 290 TRP A N 1
ATOM 2320 C CA . TRP A 1 290 ? 30.255 6.418 -26.891 1.00 96.81 290 TRP A CA 1
ATOM 2321 C C . TRP A 1 290 ? 29.680 5.008 -26.854 1.00 96.81 290 TRP A C 1
ATOM 2323 O O . TRP A 1 290 ? 29.570 4.420 -25.780 1.00 96.81 290 TRP A O 1
ATOM 2333 N N . LEU A 1 291 ? 29.297 4.466 -28.009 1.00 94.81 291 LEU A N 1
ATOM 2334 C CA . LEU A 1 291 ? 28.605 3.173 -28.084 1.00 94.81 291 LEU A CA 1
ATOM 2335 C C . LEU A 1 291 ? 29.549 1.989 -28.360 1.00 94.81 291 LEU A C 1
ATOM 2337 O O . LEU A 1 291 ? 29.113 0.841 -28.372 1.00 94.81 291 LEU A O 1
ATOM 2341 N N . GLY A 1 292 ? 30.845 2.240 -28.569 1.00 90.69 292 GLY A N 1
ATOM 2342 C CA . GLY A 1 292 ? 31.797 1.198 -28.952 1.00 90.69 292 GLY A CA 1
ATOM 2343 C C . GLY A 1 292 ? 31.412 0.567 -30.289 1.00 90.69 292 GLY A C 1
ATOM 2344 O O . GLY A 1 292 ? 31.385 1.244 -31.312 1.00 90.69 292 GLY A O 1
ATOM 2345 N N . THR A 1 293 ? 31.120 -0.732 -30.275 1.00 90.19 293 THR A N 1
ATOM 2346 C CA . THR A 1 293 ? 30.668 -1.480 -31.463 1.00 90.19 293 THR A CA 1
ATOM 2347 C C . THR A 1 293 ? 29.144 -1.552 -31.594 1.00 90.19 293 THR A C 1
ATOM 2349 O O . THR A 1 293 ? 28.644 -2.103 -32.577 1.00 90.19 293 THR A O 1
ATOM 2352 N N . GLU A 1 294 ? 28.396 -0.995 -30.635 1.00 91.12 294 GLU A N 1
ATOM 2353 C CA . GLU A 1 294 ? 26.936 -0.985 -30.676 1.00 91.12 294 GLU A CA 1
ATOM 2354 C C . GLU A 1 294 ? 26.381 0.042 -31.657 1.00 91.12 294 GLU A C 1
ATOM 2356 O O . GLU A 1 294 ? 26.930 1.125 -31.869 1.00 91.12 294 GLU A O 1
ATOM 2361 N N . GLN A 1 295 ? 25.231 -0.297 -32.236 1.00 88.38 295 GLN A N 1
ATOM 2362 C CA . GLN A 1 295 ? 24.498 0.617 -33.102 1.00 88.38 295 GLN A CA 1
ATOM 2363 C C . GLN A 1 295 ? 23.593 1.531 -32.268 1.00 88.38 295 GLN A C 1
ATOM 2365 O O . GLN A 1 295 ? 22.990 1.056 -31.304 1.00 88.38 295 GLN A O 1
ATOM 2370 N N . PRO A 1 296 ? 23.389 2.801 -32.669 1.00 89.81 296 PRO A N 1
ATOM 2371 C CA . PRO A 1 296 ? 22.487 3.714 -31.961 1.00 89.81 296 PRO A CA 1
ATOM 2372 C C . PRO A 1 296 ? 21.070 3.159 -31.778 1.00 89.81 296 PRO A C 1
ATOM 2374 O O . PRO A 1 296 ? 20.469 3.338 -30.729 1.00 89.81 296 PRO A O 1
ATOM 2377 N N . ALA A 1 297 ? 20.555 2.410 -32.759 1.00 89.44 297 ALA A N 1
ATOM 2378 C CA . ALA A 1 297 ? 19.234 1.784 -32.675 1.00 89.44 297 ALA A CA 1
ATOM 2379 C C . ALA A 1 297 ? 19.118 0.705 -31.577 1.00 89.44 297 ALA A C 1
ATOM 2381 O O . ALA A 1 297 ? 18.006 0.390 -31.161 1.00 89.44 297 ALA A O 1
ATOM 2382 N N . ASN A 1 298 ? 20.241 0.156 -31.100 1.00 91.38 298 ASN A N 1
ATOM 2383 C CA . ASN A 1 298 ? 20.283 -0.858 -30.043 1.00 91.38 298 ASN A CA 1
ATOM 2384 C C . ASN A 1 298 ? 20.431 -0.259 -28.639 1.00 91.38 298 ASN A C 1
ATOM 2386 O O . ASN A 1 298 ? 20.504 -1.010 -27.665 1.00 91.38 298 ASN A O 1
ATOM 2390 N N . VAL A 1 299 ? 20.534 1.066 -28.512 1.00 94.88 299 VAL A N 1
ATOM 2391 C CA . VAL A 1 299 ? 20.795 1.740 -27.239 1.00 94.88 299 VAL A CA 1
ATOM 2392 C C . VAL A 1 299 ? 19.794 2.868 -27.059 1.00 94.88 299 VAL A C 1
ATOM 2394 O O . VAL A 1 299 ? 19.762 3.824 -27.826 1.00 94.88 299 VAL A O 1
ATOM 2397 N N . LEU A 1 300 ? 18.989 2.778 -26.007 1.00 96.19 300 LEU A N 1
ATOM 2398 C CA . LEU A 1 300 ? 18.106 3.862 -25.612 1.00 96.19 300 LEU A CA 1
ATOM 2399 C C . LEU A 1 300 ? 18.816 4.714 -24.563 1.00 96.19 300 LEU A C 1
ATOM 2401 O O . LEU A 1 300 ? 19.184 4.220 -23.497 1.00 96.19 300 LEU A O 1
ATOM 2405 N N . ILE A 1 301 ? 18.989 5.998 -24.867 1.00 96.94 301 ILE A N 1
ATOM 2406 C CA . ILE A 1 301 ? 19.444 7.003 -23.906 1.00 96.94 301 ILE A CA 1
ATOM 2407 C C . ILE A 1 301 ? 18.211 7.706 -23.339 1.00 96.94 301 ILE A C 1
ATOM 2409 O O . ILE A 1 301 ? 17.336 8.131 -24.093 1.00 96.94 301 ILE A O 1
ATOM 2413 N N . GLN A 1 302 ? 18.117 7.815 -22.016 1.00 96.94 302 GLN A N 1
ATOM 2414 C CA . GLN A 1 302 ? 16.994 8.456 -21.333 1.00 96.94 302 GLN A CA 1
ATOM 2415 C C . GLN A 1 302 ? 17.495 9.428 -20.274 1.00 96.94 302 GLN A C 1
ATOM 2417 O O . GLN A 1 302 ? 18.366 9.074 -19.483 1.00 96.94 302 GLN A O 1
ATOM 2422 N N . ALA A 1 303 ? 16.879 10.603 -20.196 1.00 95.62 303 ALA A N 1
ATOM 2423 C CA . ALA A 1 303 ? 16.873 11.352 -18.951 1.00 95.62 303 ALA A CA 1
ATOM 2424 C C . ALA A 1 303 ? 15.937 10.652 -17.962 1.00 95.62 303 ALA A C 1
ATOM 2426 O O . ALA A 1 303 ? 14.846 10.209 -18.332 1.00 95.62 303 ALA A O 1
ATOM 2427 N N . VAL A 1 304 ? 16.376 10.550 -16.715 1.00 94.56 304 VAL A N 1
ATOM 2428 C CA . VAL A 1 304 ? 15.613 9.994 -15.607 1.00 94.56 304 VAL A CA 1
ATOM 2429 C C . VAL A 1 304 ? 15.442 11.087 -14.577 1.00 94.56 304 VAL A C 1
ATOM 2431 O O . VAL A 1 304 ? 16.420 11.570 -14.012 1.00 94.56 304 VAL A O 1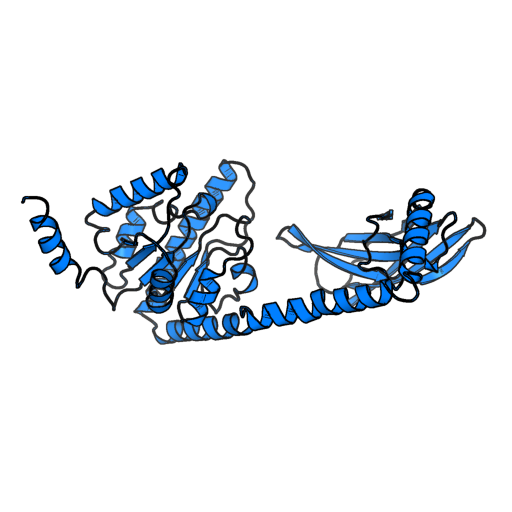
ATOM 2434 N N . LEU A 1 305 ? 14.192 11.465 -14.357 1.00 92.25 305 LEU A N 1
ATOM 2435 C CA . LEU A 1 305 ? 13.800 12.367 -13.292 1.00 92.25 305 LEU A CA 1
ATOM 2436 C C . LEU A 1 305 ? 13.298 11.507 -12.134 1.00 92.25 305 LEU A C 1
ATOM 2438 O O . LEU A 1 305 ? 12.441 10.648 -12.336 1.00 92.25 305 LEU A O 1
ATOM 2442 N N . ALA A 1 306 ? 13.843 11.710 -10.946 1.00 91.50 306 ALA A N 1
ATOM 2443 C CA . ALA A 1 306 ? 13.513 10.964 -9.746 1.00 91.50 306 ALA A CA 1
ATOM 2444 C C . ALA A 1 306 ? 13.125 11.938 -8.635 1.00 91.50 306 ALA A C 1
ATOM 2446 O O . ALA A 1 306 ? 13.860 12.881 -8.347 1.00 91.50 306 ALA A O 1
ATOM 2447 N N . ARG A 1 307 ? 11.978 11.705 -8.000 1.00 88.25 307 ARG A N 1
ATOM 2448 C CA . ARG A 1 307 ? 11.565 12.415 -6.791 1.00 88.25 307 ARG A CA 1
ATOM 2449 C C . ARG A 1 307 ? 11.392 11.400 -5.672 1.00 88.25 307 ARG A C 1
ATOM 2451 O O . ARG A 1 307 ? 10.423 10.639 -5.727 1.00 88.25 307 ARG A O 1
ATOM 2458 N N . PRO A 1 308 ? 12.306 11.344 -4.695 1.00 81.56 308 PRO A N 1
ATOM 2459 C CA . PRO A 1 308 ? 12.013 10.639 -3.462 1.00 81.56 308 PRO A CA 1
ATOM 2460 C C . PRO A 1 308 ? 10.852 11.364 -2.774 1.00 81.56 308 PRO A C 1
ATOM 2462 O O . PRO A 1 308 ? 10.873 12.586 -2.615 1.00 81.56 308 PRO A O 1
ATOM 2465 N N . ASP A 1 309 ? 9.811 10.624 -2.424 1.00 72.62 309 ASP A N 1
ATOM 2466 C CA . ASP A 1 309 ? 8.794 11.113 -1.512 1.00 72.62 309 ASP A CA 1
ATOM 2467 C C . ASP A 1 309 ? 9.273 10.965 -0.060 1.00 72.62 309 ASP A C 1
ATOM 2469 O O . ASP A 1 309 ? 10.310 10.363 0.237 1.00 72.62 309 ASP A O 1
ATOM 2473 N N . SER A 1 310 ? 8.505 11.532 0.866 1.00 59.38 310 SER A N 1
ATOM 2474 C CA . SER A 1 310 ? 8.735 11.413 2.309 1.00 59.38 310 SER A CA 1
ATOM 2475 C C . SER A 1 310 ? 8.610 9.982 2.850 1.00 59.38 310 SER A C 1
ATOM 2477 O O . SER A 1 310 ? 8.821 9.786 4.040 1.00 59.38 310 SER A O 1
ATOM 2479 N N . HIS A 1 311 ? 8.260 9.007 2.005 1.00 54.06 311 HIS A N 1
ATOM 2480 C CA . HIS A 1 311 ? 7.952 7.619 2.355 1.00 54.06 311 HIS A CA 1
ATOM 2481 C C . HIS A 1 311 ? 8.959 6.626 1.753 1.00 54.06 311 HIS A C 1
ATOM 2483 O O . HIS A 1 311 ? 8.649 5.444 1.566 1.00 54.06 311 HIS A O 1
ATOM 2489 N N . GLY A 1 312 ? 10.128 7.122 1.324 1.00 59.66 312 GLY A N 1
ATOM 2490 C CA . GLY A 1 312 ? 11.192 6.323 0.717 1.00 59.66 312 GLY A CA 1
ATOM 2491 C C . GLY A 1 312 ? 10.847 5.730 -0.654 1.00 59.66 312 GLY A C 1
ATOM 2492 O O . GLY A 1 312 ? 11.669 5.018 -1.237 1.00 59.66 312 GLY A O 1
ATOM 2493 N N . GLN A 1 313 ? 9.665 6.019 -1.205 1.00 69.62 313 GLN A N 1
ATOM 2494 C CA . GLN A 1 313 ? 9.332 5.673 -2.578 1.00 69.62 313 GLN A CA 1
ATOM 2495 C C . GLN A 1 313 ? 9.874 6.755 -3.498 1.00 69.62 313 GLN A C 1
ATOM 2497 O O . GLN A 1 313 ? 9.850 7.943 -3.203 1.00 69.62 313 GLN A O 1
ATOM 2502 N N . THR A 1 314 ? 10.390 6.345 -4.647 1.00 82.25 314 THR A N 1
ATOM 2503 C CA . THR A 1 314 ? 10.892 7.290 -5.640 1.00 82.25 314 THR A CA 1
ATOM 2504 C C . THR A 1 314 ? 9.959 7.258 -6.831 1.00 82.25 314 THR A C 1
ATOM 2506 O O . THR A 1 314 ? 9.886 6.251 -7.537 1.00 82.25 314 THR A O 1
ATOM 2509 N N . ALA A 1 315 ? 9.243 8.355 -7.060 1.00 86.44 315 ALA A N 1
ATOM 2510 C CA . ALA A 1 315 ? 8.541 8.552 -8.315 1.00 86.44 315 ALA A CA 1
ATOM 2511 C C . ALA A 1 315 ? 9.589 8.779 -9.413 1.00 86.44 315 ALA A C 1
ATOM 2513 O O . ALA A 1 315 ? 10.499 9.595 -9.251 1.00 86.44 315 ALA A O 1
ATOM 2514 N N . VAL A 1 316 ? 9.505 8.009 -10.500 1.00 91.19 316 VAL A N 1
ATOM 2515 C CA . VAL A 1 316 ? 10.504 8.019 -11.574 1.00 91.19 316 VAL A CA 1
ATOM 2516 C C . VAL A 1 316 ? 9.830 8.265 -12.916 1.00 91.19 316 VAL A C 1
ATOM 2518 O O . VAL A 1 316 ? 8.981 7.487 -13.348 1.00 91.19 316 VAL A O 1
ATOM 2521 N N . TRP A 1 317 ? 10.282 9.298 -13.620 1.00 92.50 317 TRP A N 1
ATOM 2522 C CA . TRP A 1 317 ? 9.891 9.602 -14.994 1.00 92.50 317 TRP A CA 1
ATOM 2523 C C . TRP A 1 317 ? 11.081 9.402 -15.921 1.00 92.50 317 TRP A C 1
ATOM 2525 O O . TRP A 1 317 ? 12.230 9.648 -15.552 1.00 92.50 317 TRP A O 1
ATOM 2535 N N . HIS A 1 318 ? 10.809 8.944 -17.139 1.00 93.94 318 HIS A N 1
ATOM 2536 C CA . HIS A 1 318 ? 11.831 8.696 -18.145 1.00 93.94 318 HIS A CA 1
ATOM 2537 C C . HIS A 1 318 ? 11.483 9.409 -19.449 1.00 93.94 318 HIS A C 1
ATOM 2539 O O . HIS A 1 318 ? 10.390 9.241 -19.986 1.00 93.94 318 HIS A O 1
ATOM 2545 N N . THR A 1 319 ? 12.448 10.147 -19.987 1.00 95.25 319 THR A N 1
ATOM 2546 C CA . THR A 1 319 ? 12.318 10.850 -21.265 1.00 95.25 319 THR A CA 1
ATOM 2547 C C . THR A 1 319 ? 13.409 10.363 -22.215 1.00 95.25 319 THR A C 1
ATOM 2549 O O . THR A 1 319 ? 14.588 10.583 -21.926 1.00 95.25 319 THR A O 1
ATOM 2552 N N . PRO A 1 320 ? 13.066 9.701 -23.337 1.00 95.81 320 PRO A N 1
ATOM 2553 C CA . PRO A 1 320 ? 14.034 9.363 -24.377 1.00 95.81 320 PRO A CA 1
ATOM 2554 C C . PRO A 1 320 ? 14.763 10.605 -24.899 1.00 95.81 320 PRO A C 1
ATOM 2556 O O . PRO A 1 320 ? 14.130 11.625 -25.171 1.00 95.81 320 PRO A O 1
ATOM 2559 N N . LEU A 1 321 ? 16.082 10.513 -25.064 1.00 96.12 321 LEU A N 1
ATOM 2560 C CA . LEU A 1 321 ? 16.879 11.540 -25.730 1.00 96.12 321 LEU A CA 1
ATOM 2561 C C . LEU A 1 321 ? 17.111 11.131 -27.186 1.00 96.12 321 LEU A C 1
ATOM 2563 O O . LEU A 1 321 ? 17.456 9.983 -27.468 1.00 96.12 321 LEU A O 1
ATOM 2567 N N . ALA A 1 322 ? 16.926 12.068 -28.111 1.00 95.62 322 ALA A N 1
ATOM 2568 C CA . ALA A 1 322 ? 17.145 11.846 -29.534 1.00 95.62 322 ALA A CA 1
ATOM 2569 C C . ALA A 1 322 ? 18.589 12.178 -29.913 1.00 95.62 322 ALA A C 1
ATOM 2571 O O . ALA A 1 322 ? 19.177 13.100 -29.348 1.00 95.62 322 ALA A O 1
ATOM 2572 N N . VAL A 1 323 ? 19.141 11.461 -30.893 1.00 95.44 323 VAL A N 1
ATOM 2573 C CA . VAL A 1 323 ? 20.443 11.804 -31.480 1.00 95.44 323 VAL A CA 1
ATOM 2574 C C . VAL A 1 323 ? 20.327 13.163 -32.171 1.00 95.44 323 VAL A C 1
ATOM 2576 O O . VAL A 1 323 ? 19.486 13.338 -33.051 1.00 95.44 323 VAL A O 1
ATOM 2579 N N . THR A 1 324 ? 21.175 14.114 -31.790 1.00 95.38 324 THR A N 1
ATOM 2580 C CA . THR A 1 324 ? 21.237 15.456 -32.389 1.00 95.38 324 THR A CA 1
ATOM 2581 C C . THR A 1 324 ? 22.462 15.663 -33.268 1.00 95.38 324 THR A C 1
ATOM 2583 O O . THR A 1 324 ? 22.468 16.578 -34.088 1.00 95.38 324 THR A O 1
ATOM 2586 N N . GLY A 1 325 ? 23.491 14.826 -33.122 1.00 93.69 325 GLY A N 1
ATOM 2587 C CA . GLY A 1 325 ? 24.725 14.952 -33.887 1.00 93.69 325 GLY A CA 1
ATOM 2588 C C . GLY A 1 325 ? 25.733 13.844 -33.606 1.00 93.69 325 GLY A C 1
ATOM 2589 O O . GLY A 1 325 ? 25.552 13.009 -32.719 1.00 93.69 325 GLY A O 1
ATOM 2590 N N . SER A 1 326 ? 26.812 13.854 -34.381 1.00 93.94 326 SER A N 1
ATOM 2591 C CA . SER A 1 326 ? 27.986 12.999 -34.209 1.00 93.94 326 SER A CA 1
ATOM 2592 C C . SER A 1 326 ? 29.237 13.866 -34.200 1.00 93.94 326 SER A C 1
ATOM 2594 O O . SER A 1 326 ? 29.353 14.780 -35.015 1.00 93.94 326 SER A O 1
ATOM 2596 N N . ARG A 1 327 ? 30.175 13.562 -33.309 1.00 91.75 327 ARG A N 1
ATOM 2597 C CA . ARG A 1 327 ? 31.464 14.245 -33.186 1.00 91.75 327 ARG A CA 1
ATOM 2598 C C . ARG A 1 327 ? 32.541 13.474 -33.948 1.00 91.75 327 ARG A C 1
ATOM 2600 O O . ARG A 1 327 ? 32.471 12.252 -34.069 1.00 91.75 327 ARG A O 1
ATOM 2607 N N . ASP A 1 328 ? 33.568 14.185 -34.406 1.00 88.75 328 ASP A N 1
ATOM 2608 C CA . ASP A 1 328 ? 34.691 13.599 -35.159 1.00 88.75 328 ASP A CA 1
ATOM 2609 C C . ASP A 1 328 ? 35.498 12.579 -34.339 1.00 88.75 328 ASP A C 1
ATOM 2611 O O . ASP A 1 328 ? 36.159 11.702 -34.890 1.00 88.75 328 ASP A O 1
ATOM 2615 N N . ASP A 1 329 ? 35.424 12.675 -33.009 1.00 89.69 329 ASP A N 1
ATOM 2616 C CA . ASP A 1 329 ? 36.050 11.747 -32.071 1.00 89.69 329 ASP A CA 1
ATOM 2617 C C . ASP A 1 329 ? 35.226 10.475 -31.828 1.00 89.69 329 ASP A C 1
ATOM 2619 O O . ASP A 1 329 ? 35.612 9.693 -30.970 1.00 89.69 329 ASP A O 1
ATOM 2623 N N . GLY A 1 330 ? 34.118 10.272 -32.558 1.00 89.56 330 GLY A N 1
ATOM 2624 C CA . GLY A 1 330 ? 33.253 9.088 -32.520 1.00 89.56 330 GLY A CA 1
ATOM 2625 C C . GLY A 1 330 ? 32.173 9.092 -31.431 1.00 89.56 330 GLY A C 1
ATOM 2626 O O . GLY A 1 330 ? 31.407 8.132 -31.329 1.00 89.56 330 GLY A O 1
ATOM 2627 N N . TRP A 1 331 ? 32.063 10.159 -30.634 1.00 96.19 331 TRP A N 1
ATOM 2628 C CA . TRP A 1 331 ? 30.943 10.336 -29.706 1.00 96.19 331 TRP A CA 1
ATOM 2629 C C . TRP A 1 331 ? 29.674 10.792 -30.426 1.00 96.19 331 TRP A C 1
ATOM 2631 O O . TRP A 1 331 ? 29.714 11.589 -31.360 1.00 96.19 331 TRP A O 1
ATOM 2641 N N . LEU A 1 332 ? 28.525 10.337 -29.937 1.00 96.81 332 LEU A N 1
ATOM 2642 C CA . LEU A 1 332 ? 27.214 10.785 -30.395 1.00 96.81 332 LEU A CA 1
ATOM 2643 C C . LEU A 1 332 ? 26.608 11.750 -29.385 1.00 96.81 332 LEU A C 1
ATOM 2645 O O . LEU A 1 332 ? 26.717 11.535 -28.178 1.00 96.81 332 LEU A O 1
ATOM 2649 N N . GLU A 1 333 ? 25.952 12.790 -29.881 1.00 96.50 333 GLU A N 1
ATOM 2650 C CA . GLU A 1 333 ? 25.270 13.794 -29.073 1.00 96.50 333 GLU A CA 1
ATOM 2651 C C . GLU A 1 333 ? 23.776 13.495 -29.014 1.00 96.50 333 GLU A C 1
ATOM 2653 O O . GLU A 1 333 ? 23.156 13.166 -30.027 1.00 96.50 333 GLU A O 1
ATOM 2658 N N . TYR A 1 334 ? 23.207 13.623 -27.819 1.00 96.75 334 TYR A N 1
ATOM 2659 C CA . TYR A 1 334 ? 21.809 13.360 -27.523 1.00 96.75 334 TYR A CA 1
ATOM 2660 C C . TYR A 1 334 ? 21.176 14.559 -26.828 1.00 96.75 334 TYR A C 1
ATOM 2662 O O . TYR A 1 334 ? 21.790 15.176 -25.953 1.00 96.75 334 TYR A O 1
ATOM 2670 N N . SER A 1 335 ? 19.918 14.852 -27.157 1.00 95.31 335 SER A N 1
ATOM 2671 C CA . SER A 1 335 ? 19.137 15.863 -26.451 1.00 95.31 335 SER A CA 1
ATOM 2672 C C . SER A 1 335 ? 17.653 15.520 -26.375 1.00 95.31 335 SER A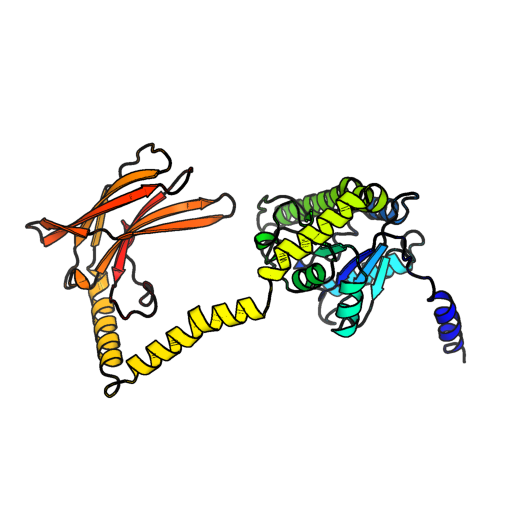 C 1
ATOM 2674 O O . SER A 1 335 ? 17.110 14.806 -27.218 1.00 95.31 335 SER A O 1
ATOM 2676 N N . GLY A 1 336 ? 16.993 16.028 -25.342 1.00 94.06 336 GLY A N 1
ATOM 2677 C CA . GLY A 1 336 ? 15.565 15.860 -25.121 1.00 94.06 336 GLY A CA 1
ATOM 2678 C C . GLY A 1 336 ? 15.050 16.852 -24.088 1.00 94.06 336 GLY A C 1
ATOM 2679 O O . GLY A 1 336 ? 15.819 17.418 -23.311 1.00 94.06 336 GLY A O 1
ATOM 2680 N N . VAL A 1 337 ? 13.739 17.071 -24.100 1.00 92.94 337 VAL A N 1
ATOM 2681 C CA . VAL A 1 337 ? 13.069 18.036 -23.224 1.00 92.94 337 VAL A CA 1
ATOM 2682 C C . VAL A 1 337 ? 12.324 17.281 -22.129 1.00 92.94 337 VAL A C 1
ATOM 2684 O O . VAL A 1 337 ? 11.389 16.532 -22.406 1.00 92.94 337 VAL A O 1
ATOM 2687 N N . VAL A 1 338 ? 12.741 17.468 -20.880 1.00 90.88 338 VAL A N 1
ATOM 2688 C CA . VAL A 1 338 ? 12.110 16.884 -19.692 1.00 90.88 338 VAL A CA 1
ATOM 2689 C C . VAL A 1 338 ? 11.126 17.893 -19.120 1.00 90.88 338 VAL A C 1
ATOM 2691 O O . VAL A 1 338 ? 11.502 19.028 -18.850 1.00 90.88 338 VAL A O 1
ATOM 2694 N N . THR A 1 339 ? 9.870 17.492 -18.936 1.00 91.06 339 THR A N 1
ATOM 2695 C CA . THR A 1 339 ? 8.845 18.334 -18.296 1.00 91.06 339 THR A CA 1
ATOM 2696 C C . THR A 1 339 ? 8.787 18.021 -16.806 1.00 91.06 339 THR A C 1
ATOM 2698 O O . THR A 1 339 ? 8.765 16.847 -16.442 1.00 91.06 339 THR A O 1
ATOM 2701 N N . ILE A 1 340 ? 8.743 19.050 -15.959 1.00 89.44 340 ILE A N 1
ATOM 2702 C CA . ILE A 1 340 ? 8.609 18.906 -14.506 1.00 89.44 340 ILE A CA 1
ATOM 2703 C C . ILE A 1 340 ? 7.139 18.609 -14.169 1.00 89.44 340 ILE A C 1
ATOM 2705 O O . ILE A 1 340 ? 6.290 19.485 -14.360 1.00 89.44 340 ILE A O 1
ATOM 2709 N N . PRO A 1 341 ? 6.811 17.392 -13.699 1.00 86.38 341 PRO A N 1
ATOM 2710 C CA . PRO A 1 341 ? 5.422 16.947 -13.606 1.00 86.38 341 PRO A CA 1
ATOM 2711 C C . PRO A 1 341 ? 4.689 17.519 -12.389 1.00 86.38 341 PRO A C 1
ATOM 2713 O O . PRO A 1 341 ? 3.475 17.688 -12.426 1.00 86.38 341 PRO A O 1
ATOM 2716 N N . GLU A 1 342 ? 5.415 17.828 -11.318 1.00 87.69 342 GLU A N 1
ATOM 2717 C CA . GLU A 1 342 ? 4.851 18.256 -10.038 1.00 87.69 342 GLU A CA 1
ATOM 2718 C C . GLU A 1 342 ? 5.864 19.080 -9.235 1.00 87.69 342 GLU A C 1
ATOM 2720 O O . GLU A 1 342 ? 7.018 19.225 -9.633 1.00 87.69 342 GLU A O 1
ATOM 2725 N N . SER A 1 343 ? 5.431 19.668 -8.120 1.00 84.75 343 SER A N 1
ATOM 2726 C CA . SER A 1 343 ? 6.303 20.452 -7.242 1.00 84.75 343 SER A CA 1
ATOM 2727 C C . SER A 1 343 ? 7.123 19.548 -6.322 1.00 84.75 343 SER A C 1
ATOM 2729 O O . SER A 1 343 ? 6.575 18.629 -5.713 1.00 84.75 343 SER A O 1
ATOM 2731 N N . GLY A 1 344 ? 8.405 19.856 -6.142 1.00 84.44 344 GLY A N 1
ATOM 2732 C CA . GLY A 1 344 ? 9.279 19.158 -5.202 1.00 84.44 344 GLY A CA 1
ATOM 2733 C C . GLY A 1 344 ? 10.749 19.284 -5.581 1.00 84.44 344 GLY A C 1
ATOM 2734 O O . GLY A 1 344 ? 11.086 19.914 -6.583 1.00 84.44 344 GLY A O 1
ATOM 2735 N N . GLU A 1 345 ? 11.615 18.680 -4.772 1.00 86.38 345 GLU A N 1
ATOM 2736 C CA . GLU A 1 345 ? 13.029 18.520 -5.102 1.00 86.38 345 GLU A CA 1
ATOM 2737 C C . GLU A 1 345 ? 13.211 17.259 -5.950 1.00 86.38 345 GLU A C 1
ATOM 2739 O O . GLU A 1 345 ? 12.747 16.179 -5.584 1.00 86.38 345 GLU A O 1
ATOM 2744 N N . PHE A 1 346 ? 13.866 17.401 -7.100 1.00 87.38 346 PHE A N 1
ATOM 2745 C CA . PHE A 1 346 ? 14.095 16.303 -8.029 1.00 87.38 346 PHE A CA 1
ATOM 2746 C C . PHE A 1 346 ? 15.583 16.057 -8.211 1.00 87.38 346 PHE A C 1
ATOM 2748 O O . PHE A 1 346 ? 16.387 16.984 -8.287 1.00 87.38 346 PHE A O 1
ATOM 2755 N N . GLN A 1 347 ? 15.922 14.789 -8.382 1.00 89.38 347 GLN A N 1
ATOM 2756 C CA . GLN A 1 347 ? 17.202 14.358 -8.909 1.00 89.38 347 GLN A CA 1
ATOM 2757 C C . GLN A 1 347 ? 17.032 14.055 -10.392 1.00 89.38 347 GLN A C 1
ATOM 2759 O O . GLN A 1 347 ? 16.069 13.404 -10.801 1.00 89.38 347 GLN A O 1
ATOM 2764 N N . ILE A 1 348 ? 17.971 14.525 -11.202 1.00 90.00 348 ILE A N 1
ATOM 2765 C CA . ILE A 1 348 ? 18.019 14.220 -12.624 1.00 90.00 348 ILE A CA 1
ATOM 2766 C C . ILE A 1 348 ? 19.325 13.498 -12.931 1.00 90.00 348 ILE A C 1
ATOM 2768 O O . ILE A 1 348 ? 20.383 13.875 -12.436 1.00 90.00 348 ILE A O 1
ATOM 2772 N N . GLY A 1 349 ? 19.234 12.445 -13.731 1.00 93.69 349 GLY A N 1
ATOM 2773 C CA . GLY A 1 349 ? 20.379 11.708 -14.255 1.00 93.69 349 GLY A CA 1
ATOM 2774 C C . GLY A 1 349 ? 20.120 11.292 -15.693 1.00 93.69 349 GLY A C 1
ATOM 2775 O O . GLY A 1 349 ? 18.982 11.342 -16.167 1.00 93.69 349 GLY A O 1
ATOM 2776 N N . VAL A 1 350 ? 21.155 10.852 -16.402 1.00 96.56 350 VAL A N 1
ATOM 2777 C CA . VAL A 1 350 ? 20.984 10.240 -17.724 1.00 96.56 350 VAL A CA 1
ATOM 2778 C C . VAL A 1 350 ? 21.412 8.787 -17.648 1.00 96.56 350 VAL A C 1
ATOM 2780 O O . VAL A 1 350 ? 22.417 8.449 -17.028 1.00 96.56 350 VAL A O 1
ATOM 2783 N N . ARG A 1 351 ? 20.653 7.899 -18.290 1.00 96.50 351 ARG A N 1
ATOM 2784 C CA . ARG A 1 351 ? 21.026 6.492 -18.421 1.00 96.50 351 ARG A CA 1
ATOM 2785 C C . ARG A 1 351 ? 21.021 6.012 -19.858 1.00 96.50 351 ARG A C 1
ATOM 2787 O O . ARG A 1 351 ? 20.205 6.452 -20.663 1.00 96.50 351 ARG A O 1
ATOM 2794 N N . ALA A 1 352 ? 21.876 5.040 -20.134 1.00 97.06 352 ALA A N 1
ATOM 2795 C CA . ALA A 1 352 ? 21.840 4.209 -21.323 1.00 97.06 352 ALA A CA 1
ATOM 2796 C C . ALA A 1 352 ? 21.387 2.798 -20.939 1.00 97.06 352 ALA A C 1
ATOM 2798 O O . ALA A 1 352 ? 21.826 2.257 -19.918 1.00 97.06 352 ALA A O 1
ATOM 2799 N N . LEU A 1 353 ? 20.543 2.195 -21.771 1.00 96.88 353 LEU A N 1
ATOM 2800 C CA . LEU A 1 353 ? 20.111 0.806 -21.653 1.00 96.88 353 LEU A CA 1
ATOM 2801 C C . LEU A 1 353 ? 20.038 0.151 -23.039 1.00 96.88 353 LEU A C 1
ATOM 2803 O O . LEU A 1 353 ? 19.762 0.849 -24.019 1.00 96.88 353 LEU A O 1
ATOM 2807 N N . PRO A 1 354 ? 20.261 -1.170 -23.150 1.00 96.44 354 PRO A N 1
ATOM 2808 C CA . PRO A 1 354 ? 19.997 -1.878 -24.389 1.00 96.44 354 PRO A CA 1
ATOM 2809 C C . PRO A 1 354 ? 18.534 -1.748 -24.793 1.00 96.44 354 PRO A C 1
ATOM 2811 O O . PRO A 1 354 ? 17.640 -1.834 -23.951 1.00 96.44 354 PRO A O 1
ATOM 2814 N N . TYR A 1 355 ? 18.292 -1.604 -26.087 1.00 95.31 355 TYR A N 1
ATOM 2815 C CA . TYR A 1 355 ? 16.963 -1.421 -26.635 1.00 95.31 355 TYR A CA 1
ATOM 2816 C C . TYR A 1 355 ? 16.726 -2.300 -27.853 1.00 95.31 355 TYR A C 1
ATOM 2818 O O . TYR A 1 355 ? 17.552 -2.398 -28.757 1.00 95.31 355 TYR A O 1
ATOM 2826 N N . ARG A 1 356 ? 15.552 -2.925 -27.853 1.00 93.06 356 ARG A N 1
ATOM 2827 C CA . ARG A 1 356 ? 14.931 -3.556 -29.009 1.00 93.06 356 ARG A CA 1
ATOM 2828 C C . ARG A 1 356 ? 13.423 -3.518 -28.798 1.00 93.06 356 ARG A C 1
ATOM 2830 O O . ARG A 1 356 ? 12.956 -3.638 -27.665 1.00 93.06 356 ARG A O 1
ATOM 2837 N N . ASP A 1 357 ? 12.675 -3.338 -29.874 1.00 89.44 357 ASP A N 1
ATOM 2838 C CA . ASP A 1 357 ? 11.214 -3.208 -29.860 1.00 89.44 357 ASP A CA 1
ATOM 2839 C C . ASP A 1 357 ? 10.496 -4.469 -29.352 1.00 89.44 357 ASP A C 1
ATOM 2841 O O . ASP A 1 357 ? 9.410 -4.399 -28.784 1.00 89.44 357 ASP A O 1
ATOM 2845 N N . ASP A 1 358 ? 11.119 -5.631 -29.518 1.00 89.56 358 ASP A N 1
ATOM 2846 C CA . ASP A 1 358 ? 10.595 -6.922 -29.101 1.00 89.56 358 ASP A CA 1
ATOM 2847 C C . ASP A 1 358 ? 11.205 -7.435 -27.786 1.00 89.56 358 ASP A C 1
ATOM 2849 O O . ASP A 1 358 ? 11.194 -8.645 -27.544 1.00 89.56 358 ASP A O 1
ATOM 2853 N N . LEU A 1 359 ? 11.721 -6.571 -26.909 1.00 92.19 359 LEU A N 1
ATOM 2854 C CA . LEU A 1 359 ? 12.019 -6.953 -25.523 1.00 92.19 359 LEU A CA 1
ATOM 2855 C C . LEU A 1 359 ? 10.727 -7.197 -24.731 1.00 92.19 359 LEU A C 1
ATOM 2857 O O . LEU A 1 359 ? 9.705 -6.558 -24.960 1.00 92.19 359 LEU A O 1
ATOM 2861 N N . ALA A 1 360 ? 10.757 -8.142 -23.787 1.00 89.81 360 ALA A N 1
ATOM 2862 C CA . ALA A 1 360 ? 9.627 -8.384 -22.883 1.00 89.81 360 ALA A CA 1
ATOM 2863 C C . ALA A 1 360 ? 9.482 -7.253 -21.855 1.00 89.81 360 ALA A C 1
ATOM 2865 O O . ALA A 1 360 ? 8.388 -6.966 -21.381 1.00 89.81 360 ALA A O 1
ATOM 2866 N N . HIS A 1 361 ? 10.612 -6.645 -21.497 1.00 89.81 361 HIS A N 1
ATOM 2867 C CA . HIS A 1 361 ? 10.713 -5.535 -20.566 1.00 89.81 361 HIS A CA 1
ATOM 2868 C C . HIS A 1 361 ? 11.974 -4.719 -20.906 1.00 89.81 361 HIS A C 1
ATOM 2870 O O . HIS A 1 361 ? 13.002 -5.328 -21.219 1.00 89.81 361 HIS A O 1
ATOM 2876 N N . PRO A 1 362 ? 11.972 -3.375 -20.792 1.00 88.62 362 PRO A N 1
ATOM 2877 C CA . PRO A 1 362 ? 13.149 -2.552 -21.106 1.00 88.62 362 PRO A CA 1
ATOM 2878 C C . PRO A 1 362 ? 14.417 -2.933 -20.323 1.00 88.62 362 PRO A C 1
ATOM 2880 O O . PRO A 1 362 ? 15.529 -2.738 -20.794 1.00 88.62 362 PRO A O 1
ATOM 2883 N N . LEU A 1 363 ? 14.259 -3.515 -19.129 1.00 91.06 363 LEU A N 1
ATOM 2884 C CA . LEU A 1 363 ? 15.366 -3.942 -18.260 1.00 91.06 363 LEU A CA 1
ATOM 2885 C C . LEU A 1 363 ? 15.695 -5.444 -18.345 1.00 91.06 363 LEU A C 1
ATOM 2887 O O . LEU A 1 363 ? 16.382 -5.963 -17.469 1.00 91.06 363 LEU A O 1
ATOM 2891 N N . GLU A 1 364 ? 15.227 -6.159 -19.372 1.00 92.25 364 GLU A N 1
ATOM 2892 C CA . GLU A 1 364 ? 15.383 -7.621 -19.501 1.00 92.25 364 GLU A CA 1
ATOM 2893 C C . GLU A 1 364 ? 16.849 -8.109 -19.470 1.00 92.25 364 GLU A C 1
ATOM 2895 O O . GLU A 1 364 ? 17.111 -9.257 -19.110 1.00 92.25 364 GLU A O 1
ATOM 2900 N N . LEU A 1 365 ? 17.823 -7.261 -19.828 1.00 94.38 365 LEU A N 1
ATOM 2901 C CA . LEU A 1 365 ? 19.249 -7.618 -19.785 1.00 94.38 365 LEU A CA 1
ATOM 2902 C C . LEU A 1 365 ? 19.937 -7.229 -18.470 1.00 94.38 365 LEU A C 1
ATOM 2904 O O . LEU A 1 365 ? 21.061 -7.676 -18.253 1.00 94.38 365 LEU A O 1
ATOM 2908 N N . SER A 1 366 ? 19.296 -6.414 -17.625 1.00 94.44 366 SER A N 1
ATOM 2909 C CA . SER A 1 366 ? 19.886 -5.841 -16.402 1.00 94.44 366 SER A CA 1
ATOM 2910 C C . SER A 1 366 ? 21.207 -5.090 -16.646 1.00 94.44 366 SER A C 1
ATOM 2912 O O . SER A 1 366 ? 22.089 -5.064 -15.793 1.00 94.44 366 SER A O 1
ATOM 2914 N N . LEU A 1 367 ? 21.344 -4.481 -17.827 1.00 95.12 367 LEU A N 1
ATOM 2915 C CA . LEU A 1 367 ? 22.499 -3.687 -18.233 1.00 95.12 367 LEU A CA 1
ATOM 2916 C C . LEU A 1 367 ? 22.114 -2.211 -18.255 1.00 95.12 367 LEU A C 1
ATOM 2918 O O . LEU A 1 367 ? 21.154 -1.833 -18.922 1.00 95.12 367 LEU A O 1
ATOM 2922 N N . LEU A 1 368 ? 22.868 -1.392 -17.526 1.00 95.62 368 LEU A N 1
ATOM 2923 C CA . LEU A 1 368 ? 22.672 0.052 -17.436 1.00 95.62 368 LEU A CA 1
ATOM 2924 C C . LEU A 1 368 ? 24.026 0.762 -17.416 1.00 95.62 368 LEU A C 1
ATOM 2926 O O . LEU A 1 368 ? 25.011 0.227 -16.902 1.00 95.62 368 LEU A O 1
ATOM 2930 N N . ARG A 1 369 ? 24.067 1.980 -17.952 1.00 96.12 369 ARG A N 1
ATOM 2931 C CA . ARG A 1 369 ? 25.125 2.967 -17.697 1.00 96.12 369 ARG A CA 1
ATOM 2932 C C . ARG A 1 369 ? 24.467 4.258 -17.256 1.00 96.12 369 ARG A C 1
ATOM 2934 O O . ARG A 1 369 ? 23.482 4.646 -17.866 1.00 96.12 369 ARG A O 1
ATOM 2941 N N . TRP A 1 370 ? 24.999 4.884 -16.217 1.00 95.50 370 TRP A N 1
ATOM 2942 C CA . TRP A 1 370 ? 24.500 6.142 -15.666 1.00 95.50 370 TRP A CA 1
ATOM 2943 C C . TRP A 1 370 ? 25.552 7.231 -15.841 1.00 95.50 370 TRP A C 1
ATOM 2945 O O . TRP A 1 370 ? 26.746 6.921 -15.825 1.00 95.50 370 TRP A O 1
ATOM 2955 N N . ALA A 1 371 ? 25.092 8.466 -16.005 1.00 90.81 371 ALA A N 1
ATOM 2956 C CA . ALA A 1 371 ? 25.888 9.681 -16.039 1.00 90.81 371 ALA A CA 1
ATOM 2957 C C . ALA A 1 371 ? 25.179 10.805 -15.286 1.00 90.81 371 ALA A C 1
ATOM 2959 O O . ALA A 1 371 ? 23.921 10.845 -15.337 1.00 90.81 371 ALA A O 1
#